Protein AF-A0A5N5WJG6-F1 (afdb_monomer_lite)

Secondary structure (DSSP, 8-state):
--------------------TTSPEEEE---HHHHHHHHHHHHH-TTS-EEEEE-TTGGGGHHHHHHTT--EEES-SS----SGGGTT----TTTS--HHHHHHHTT--EEE--SSGGGGGGHHHHHHHHHHHHT--HHHHHHHTTHHHHHHHT-S-----S--S-PPP-S-EEEEES-GGGT-PPEEEEE-TTS-EEEESS--TT--------EEEEETTEEEEEE-------

Structure (mmCIF, N/CA/C/O backbone):
data_AF-A0A5N5WJG6-F1
#
_entry.id   AF-A0A5N5WJG6-F1
#
loop_
_atom_site.group_PDB
_atom_site.id
_atom_site.type_symbol
_atom_site.label_atom_id
_atom_site.label_alt_id
_atom_site.label_comp_id
_atom_site.label_asym_id
_atom_site.label_entity_id
_atom_site.label_seq_id
_atom_site.pdbx_PDB_ins_code
_atom_site.Cartn_x
_atom_site.Cartn_y
_atom_site.Cartn_z
_atom_site.occupancy
_atom_site.B_iso_or_equiv
_atom_site.auth_seq_id
_atom_site.auth_comp_id
_atom_site.auth_asym_id
_atom_site.auth_atom_id
_atom_site.pdbx_PDB_model_num
ATOM 1 N N . MET A 1 1 ? -52.849 29.769 25.358 1.00 35.91 1 MET A N 1
ATOM 2 C CA . MET A 1 1 ? -53.587 28.819 24.500 1.00 35.91 1 MET A CA 1
ATOM 3 C C . MET A 1 1 ? -52.689 28.414 23.347 1.00 35.91 1 MET A C 1
ATOM 5 O O . MET A 1 1 ? -52.313 29.239 22.528 1.00 35.91 1 MET A O 1
ATOM 9 N N . THR A 1 2 ? -52.261 27.161 23.396 1.00 31.61 2 THR A N 1
ATOM 10 C CA . THR A 1 2 ? -51.309 26.495 22.506 1.00 31.61 2 THR A CA 1
ATOM 11 C C . THR A 1 2 ? -52.001 26.079 21.213 1.00 31.61 2 THR A C 1
ATOM 13 O O . THR A 1 2 ? -53.080 25.505 21.286 1.00 31.61 2 THR A O 1
ATOM 16 N N . THR A 1 3 ? -51.370 26.264 20.051 1.00 30.47 3 THR A N 1
ATOM 17 C CA . THR A 1 3 ? -51.645 25.384 18.900 1.00 30.47 3 THR A CA 1
ATOM 18 C C . THR A 1 3 ? -50.335 25.054 18.193 1.00 30.47 3 THR A C 1
ATOM 20 O O . THR A 1 3 ? -49.723 25.897 17.543 1.00 30.47 3 THR A O 1
ATOM 23 N N . GLN A 1 4 ? -49.877 23.816 18.384 1.00 33.91 4 GLN A N 1
ATOM 24 C CA . GLN A 1 4 ? -48.759 23.215 17.664 1.00 33.91 4 GLN A CA 1
ATOM 25 C C . GLN A 1 4 ? -49.182 22.949 16.215 1.00 33.91 4 GLN A C 1
ATOM 27 O O . GLN A 1 4 ? -50.193 22.291 15.976 1.00 33.91 4 GLN A O 1
ATOM 32 N N . LYS A 1 5 ? -48.392 23.409 15.240 1.00 33.22 5 LYS A N 1
ATOM 33 C CA . LYS A 1 5 ? -48.518 22.977 13.844 1.00 33.22 5 LYS A CA 1
ATOM 34 C C . LYS A 1 5 ? -47.553 21.813 13.627 1.00 33.22 5 LYS A C 1
ATOM 36 O O . LYS A 1 5 ? -46.338 21.990 13.660 1.00 33.22 5 LYS A O 1
ATOM 41 N N . ALA A 1 6 ? -48.110 20.614 13.491 1.00 32.16 6 ALA A N 1
ATOM 42 C CA . ALA A 1 6 ? -47.367 19.371 13.345 1.00 32.16 6 ALA A CA 1
ATOM 43 C C . ALA A 1 6 ? -46.528 19.349 12.052 1.00 32.16 6 ALA A C 1
ATOM 45 O O . ALA A 1 6 ? -47.016 19.645 10.961 1.00 32.16 6 ALA A O 1
ATOM 46 N N . LEU A 1 7 ? -45.259 18.963 12.191 1.00 31.30 7 LEU A N 1
ATOM 47 C CA . LEU A 1 7 ? -44.338 18.651 11.099 1.00 31.30 7 LEU A CA 1
ATOM 48 C C . LEU A 1 7 ? -44.729 17.309 10.462 1.00 31.30 7 LEU A C 1
ATOM 50 O O . LEU A 1 7 ? -44.551 16.249 11.061 1.00 31.30 7 LEU A O 1
ATOM 54 N N . SER A 1 8 ? -45.218 17.344 9.223 1.00 28.84 8 SER A N 1
ATOM 55 C CA . SER A 1 8 ? -45.401 16.149 8.392 1.00 28.84 8 SER A CA 1
ATOM 56 C C . SER A 1 8 ? -44.035 15.650 7.896 1.00 28.84 8 SER A C 1
ATOM 58 O O . SER A 1 8 ? -43.418 16.254 7.016 1.00 28.84 8 SER A O 1
ATOM 60 N N . ARG A 1 9 ? -43.555 14.531 8.455 1.00 30.84 9 ARG A N 1
ATOM 61 C CA . ARG A 1 9 ? -42.37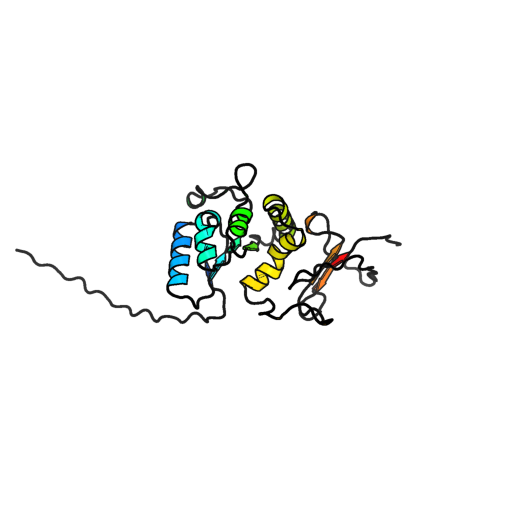8 13.800 7.960 1.00 30.84 9 ARG A CA 1
ATOM 62 C C . ARG A 1 9 ? -42.720 13.096 6.643 1.00 30.84 9 ARG A C 1
ATOM 64 O O . ARG A 1 9 ? -43.429 12.096 6.633 1.00 30.84 9 ARG A O 1
ATOM 71 N N . SER A 1 10 ? -42.155 13.584 5.538 1.00 29.39 10 SER A N 1
ATOM 72 C CA . SER A 1 10 ? -42.084 12.837 4.278 1.00 29.39 10 SER A CA 1
ATOM 73 C C . SER A 1 10 ? -41.192 11.607 4.478 1.00 29.39 10 SER A C 1
ATOM 75 O O . SER A 1 10 ? -39.966 11.709 4.557 1.00 29.39 10 SER A O 1
ATOM 77 N N . SER A 1 11 ? -41.820 10.437 4.597 1.00 31.20 11 SER A N 1
ATOM 78 C CA . SER A 1 11 ? -41.151 9.139 4.598 1.00 31.20 11 SER A CA 1
ATOM 79 C C . SER A 1 11 ? -40.661 8.833 3.183 1.00 31.20 11 SER A C 1
ATOM 81 O O . SER A 1 11 ? -41.356 8.217 2.374 1.00 31.20 11 SER A O 1
ATOM 83 N N . ARG A 1 12 ? -39.452 9.293 2.849 1.00 35.56 12 ARG A N 1
ATOM 84 C CA . ARG A 1 12 ? -38.717 8.755 1.703 1.00 35.56 12 ARG A CA 1
ATOM 85 C C . ARG A 1 12 ? -38.176 7.389 2.113 1.00 35.56 12 ARG A C 1
ATOM 87 O O . ARG A 1 12 ? -37.106 7.296 2.706 1.00 35.56 12 ARG A O 1
ATOM 94 N N . LYS A 1 13 ? -38.923 6.328 1.783 1.00 31.41 13 LYS A N 1
ATOM 95 C CA . LYS A 1 13 ? -38.379 4.968 1.669 1.00 31.41 13 LYS A CA 1
ATOM 96 C C . LYS A 1 13 ? -37.233 5.020 0.656 1.00 31.41 13 LYS A C 1
ATOM 98 O O . LYS A 1 13 ? -37.459 4.972 -0.551 1.00 31.41 13 LYS A O 1
ATOM 103 N N . GLY A 1 14 ? -36.008 5.194 1.146 1.00 29.23 14 GLY A N 1
ATOM 104 C CA . GLY A 1 14 ? -34.811 5.016 0.342 1.00 29.23 14 GLY A CA 1
ATOM 105 C C . GLY A 1 14 ? -34.786 3.572 -0.132 1.00 29.23 14 GLY A C 1
ATOM 106 O O . GLY A 1 14 ? -34.725 2.657 0.685 1.00 29.23 14 GLY A O 1
ATOM 107 N N . LYS A 1 15 ? -34.886 3.358 -1.446 1.00 28.58 15 LYS A N 1
ATOM 108 C CA . LYS A 1 15 ? -34.553 2.069 -2.051 1.00 28.58 15 LYS A CA 1
ATOM 109 C C . LYS A 1 15 ? -33.122 1.747 -1.623 1.00 28.58 15 LYS A C 1
ATOM 111 O O . LYS A 1 15 ? -32.213 2.500 -1.970 1.00 28.58 15 LYS A O 1
ATOM 116 N N . SER A 1 16 ? -32.920 0.670 -0.865 1.00 32.66 16 SER A N 1
ATOM 117 C CA . SER A 1 16 ? -31.584 0.117 -0.664 1.00 32.66 16 SER A CA 1
ATOM 118 C C . SER A 1 16 ? -31.103 -0.356 -2.031 1.00 32.66 16 SER A C 1
ATOM 120 O O . SER A 1 16 ? -31.511 -1.408 -2.523 1.00 32.66 16 SER A O 1
ATOM 122 N N . VAL A 1 17 ? -30.305 0.470 -2.699 1.00 37.16 17 VAL A N 1
ATOM 123 C CA . VAL A 1 17 ? -29.544 0.030 -3.862 1.00 37.16 17 VAL A CA 1
ATOM 124 C C . VAL A 1 17 ? -28.585 -1.020 -3.322 1.00 37.16 17 VAL A C 1
ATOM 126 O O . VAL A 1 17 ? -27.667 -0.690 -2.575 1.00 37.16 17 VAL A O 1
ATOM 129 N N . ALA A 1 18 ? -28.859 -2.290 -3.622 1.00 38.00 18 ALA A N 1
ATOM 130 C CA . ALA A 1 18 ? -27.935 -3.369 -3.332 1.00 38.00 18 ALA A CA 1
ATOM 131 C C . ALA A 1 18 ? -26.647 -3.059 -4.099 1.00 38.00 18 ALA A C 1
ATOM 133 O O . ALA A 1 18 ? -26.612 -3.123 -5.330 1.00 38.00 18 ALA A O 1
ATOM 134 N N . LEU A 1 19 ? -25.613 -2.627 -3.377 1.00 45.47 19 LEU A N 1
ATOM 135 C CA . LEU A 1 19 ? -24.282 -2.509 -3.948 1.00 45.47 19 LEU A CA 1
ATOM 136 C C . LEU A 1 19 ? -23.885 -3.919 -4.406 1.00 45.47 19 LEU A C 1
ATOM 138 O O . LEU A 1 19 ? -24.012 -4.854 -3.611 1.00 45.47 19 LEU A O 1
ATOM 142 N N . PRO A 1 20 ? -23.467 -4.109 -5.669 1.00 44.75 20 PRO A N 1
ATOM 143 C CA . PRO A 1 20 ? -23.039 -5.417 -6.138 1.00 44.75 20 PRO A CA 1
ATOM 144 C C . PRO A 1 20 ? -21.909 -5.907 -5.229 1.00 44.75 20 PRO A C 1
ATOM 146 O O . PRO A 1 20 ? -20.876 -5.248 -5.122 1.00 44.75 20 PRO A O 1
ATOM 149 N N . SER A 1 21 ? -22.132 -7.045 -4.565 1.00 55.66 21 SER A N 1
ATOM 150 C CA . SER A 1 21 ? -21.305 -7.556 -3.460 1.00 55.66 21 SER A CA 1
ATOM 151 C C . SER A 1 21 ? -19.834 -7.772 -3.822 1.00 55.66 21 SER A C 1
ATOM 153 O O . SER A 1 21 ? -18.993 -7.837 -2.933 1.00 55.66 21 SER A O 1
ATOM 155 N N . ASN A 1 22 ? -19.519 -7.849 -5.118 1.00 59.75 22 ASN A N 1
ATOM 156 C CA . ASN A 1 22 ? -18.192 -8.198 -5.609 1.00 59.75 22 ASN A CA 1
ATOM 157 C C . ASN A 1 22 ? -17.350 -7.013 -6.108 1.00 59.75 22 ASN A C 1
ATOM 159 O O . ASN A 1 22 ? -16.225 -7.226 -6.544 1.00 59.75 22 ASN A O 1
ATOM 163 N N . ARG A 1 23 ? -17.860 -5.770 -6.076 1.00 66.38 23 ARG A N 1
ATOM 164 C CA . ARG A 1 23 ? -17.061 -4.585 -6.446 1.00 66.38 23 ARG A CA 1
ATOM 165 C C . ARG A 1 23 ? -16.667 -3.787 -5.200 1.00 66.38 23 ARG A C 1
ATOM 167 O O . ARG A 1 23 ? -17.564 -3.422 -4.438 1.00 66.38 23 ARG A O 1
ATOM 174 N N . PRO A 1 24 ? -15.371 -3.485 -4.991 1.00 75.00 24 PRO A N 1
ATOM 175 C CA . PRO A 1 24 ? -14.944 -2.687 -3.852 1.00 75.00 24 PRO A CA 1
ATOM 176 C C . PRO A 1 24 ? -15.528 -1.274 -3.938 1.00 75.00 24 PRO A C 1
ATOM 178 O O . PRO A 1 24 ? -15.417 -0.590 -4.958 1.00 75.00 24 PRO A O 1
ATOM 181 N N . ALA A 1 25 ? -16.149 -0.827 -2.851 1.00 76.81 25 ALA A N 1
ATOM 182 C CA . ALA A 1 25 ? -16.554 0.557 -2.676 1.00 76.81 25 ALA A CA 1
ATOM 183 C C . ALA A 1 25 ? -15.380 1.349 -2.088 1.00 76.81 25 ALA A C 1
ATOM 185 O O . ALA A 1 25 ? -14.953 1.099 -0.958 1.00 76.81 25 ALA A O 1
ATOM 186 N N . PHE A 1 26 ? -14.871 2.319 -2.848 1.00 72.19 26 PHE A N 1
ATOM 187 C CA . PHE A 1 26 ? -13.805 3.206 -2.389 1.00 72.19 26 PHE A CA 1
ATOM 188 C C . PHE A 1 26 ? -14.374 4.400 -1.646 1.00 72.19 26 PHE A C 1
ATOM 190 O O . PHE A 1 26 ? -15.165 5.174 -2.191 1.00 72.19 26 PHE A O 1
ATOM 197 N N . LEU A 1 27 ? -13.910 4.600 -0.418 1.00 73.81 27 LEU A N 1
ATOM 198 C CA . LEU A 1 27 ? -14.225 5.797 0.344 1.00 73.81 27 LEU A CA 1
ATOM 199 C C . LEU A 1 27 ? -12.970 6.643 0.516 1.00 73.81 27 LEU A C 1
ATOM 201 O O . LEU A 1 27 ? -12.078 6.342 1.304 1.00 73.81 27 LEU A O 1
ATOM 205 N N . ASN A 1 28 ? -12.928 7.739 -0.240 1.00 67.75 28 ASN A N 1
ATOM 206 C CA . ASN A 1 28 ? -11.904 8.764 -0.111 1.00 67.75 28 ASN A CA 1
ATOM 207 C C . ASN A 1 28 ? -12.370 9.810 0.910 1.00 67.75 28 ASN A C 1
ATOM 209 O O . ASN A 1 28 ? -13.193 10.678 0.596 1.00 67.75 28 ASN A O 1
ATOM 213 N N . LYS A 1 29 ? -11.903 9.695 2.158 1.00 64.62 29 LYS A N 1
ATOM 214 C CA . LYS A 1 29 ? -12.165 10.683 3.215 1.00 64.62 29 LYS A CA 1
ATOM 215 C C . LYS A 1 29 ? -10.933 10.902 4.087 1.00 64.62 29 LYS A C 1
ATOM 217 O O . LYS A 1 29 ? -10.343 9.963 4.611 1.00 64.62 29 LYS A O 1
ATOM 222 N N . THR A 1 30 ? -10.628 12.172 4.324 1.00 58.56 30 THR A N 1
ATOM 223 C CA . THR A 1 30 ? -9.461 12.619 5.096 1.00 58.56 30 THR A CA 1
ATOM 224 C C . THR A 1 30 ? -9.668 12.508 6.615 1.00 58.56 30 THR A C 1
ATOM 226 O O . THR A 1 30 ? -8.721 12.249 7.347 1.00 58.56 30 THR A O 1
ATOM 229 N N . LYS A 1 31 ? -10.909 12.651 7.115 1.00 63.69 31 LYS A N 1
ATOM 230 C CA . LYS A 1 31 ? -11.224 12.725 8.560 1.00 63.69 31 LYS A CA 1
ATOM 231 C C . LYS A 1 31 ? -11.263 11.353 9.250 1.00 63.69 31 LYS A C 1
ATOM 233 O O . LYS A 1 31 ? -11.995 10.469 8.808 1.00 63.69 31 LYS A O 1
ATOM 238 N N . ALA A 1 32 ? -10.636 11.235 10.426 1.00 61.81 32 ALA A N 1
ATOM 239 C CA . ALA A 1 32 ? -10.749 10.056 11.303 1.00 61.81 32 ALA A CA 1
ATOM 240 C C . ALA A 1 32 ? -12.204 9.751 11.708 1.00 61.81 32 ALA A C 1
ATOM 242 O O . ALA A 1 32 ? -12.622 8.597 11.743 1.00 61.81 32 ALA A O 1
ATOM 243 N N . VAL A 1 33 ? -13.004 10.793 11.972 1.00 60.47 33 VAL A N 1
ATOM 244 C CA . VAL A 1 33 ? -14.436 10.657 12.304 1.00 60.47 33 VAL A CA 1
ATOM 245 C C . VAL A 1 33 ? -15.200 10.000 11.155 1.00 60.47 33 VAL A C 1
ATOM 247 O O . VAL A 1 33 ? -16.009 9.103 11.381 1.00 60.47 33 VAL A O 1
ATOM 250 N N . SER A 1 34 ? -14.890 10.382 9.913 1.00 72.88 34 SER A N 1
ATOM 251 C CA . SER A 1 34 ? -15.486 9.752 8.737 1.00 72.88 34 SER A CA 1
ATOM 252 C C . SER A 1 34 ? -15.094 8.283 8.630 1.00 72.88 34 SER A C 1
ATOM 254 O O . SER A 1 34 ? -15.925 7.483 8.230 1.00 72.88 34 SER A O 1
ATOM 256 N N . GLN A 1 35 ? -13.872 7.905 9.007 1.00 71.94 35 GLN A N 1
ATOM 257 C CA . GLN A 1 35 ? -13.440 6.504 8.975 1.00 71.94 35 GLN A CA 1
ATOM 258 C C . GLN A 1 35 ? -14.112 5.660 10.066 1.00 71.94 35 GLN A C 1
ATOM 260 O O . GLN A 1 35 ? -14.505 4.526 9.812 1.00 71.94 35 GLN A O 1
ATOM 265 N N . ARG A 1 36 ? -14.363 6.229 11.252 1.00 78.94 36 ARG A N 1
ATOM 266 C CA . ARG A 1 36 ? -15.183 5.564 12.280 1.00 78.94 36 ARG A CA 1
ATOM 267 C C . ARG A 1 36 ? -16.599 5.280 11.786 1.00 78.94 36 ARG A C 1
ATOM 269 O O . ARG A 1 36 ? -17.099 4.182 11.991 1.00 78.94 36 ARG A O 1
ATOM 276 N N . LEU A 1 37 ? -17.224 6.229 11.087 1.00 80.81 37 LEU A N 1
ATOM 277 C CA . LEU A 1 37 ? -18.537 6.002 10.476 1.00 80.81 37 LEU A CA 1
ATOM 278 C C . LEU A 1 37 ? -18.497 4.870 9.438 1.00 80.81 37 LEU A C 1
ATOM 280 O O . LEU A 1 37 ? -19.416 4.066 9.363 1.00 80.81 37 LEU A O 1
ATOM 284 N N . GLN A 1 38 ? -17.418 4.776 8.667 1.00 79.75 38 GLN A N 1
ATOM 285 C CA . GLN A 1 38 ? -17.233 3.723 7.666 1.00 79.75 38 GLN A CA 1
ATOM 286 C C . GLN A 1 38 ? -17.115 2.335 8.298 1.00 79.75 38 GLN A C 1
ATOM 288 O O . GLN A 1 38 ? -17.716 1.384 7.804 1.00 79.75 38 GLN A O 1
ATOM 293 N N . ILE A 1 39 ? -16.435 2.241 9.441 1.00 80.94 39 ILE A N 1
ATOM 294 C CA . ILE A 1 39 ? -16.393 1.019 10.250 1.00 80.94 39 ILE A CA 1
ATOM 295 C C . ILE A 1 39 ? -17.799 0.632 10.726 1.00 80.94 39 ILE A C 1
ATOM 297 O O . ILE A 1 39 ? -18.171 -0.535 10.637 1.00 80.94 39 ILE A O 1
ATOM 301 N N . LEU A 1 40 ? -18.606 1.597 11.183 1.00 85.50 40 LEU A N 1
ATOM 302 C CA . LEU A 1 40 ? -19.993 1.330 11.583 1.00 85.50 40 LEU A CA 1
ATOM 303 C C . LEU A 1 40 ? -20.835 0.817 10.406 1.00 85.50 40 LEU A C 1
ATOM 305 O O . LEU A 1 40 ? -21.563 -0.155 10.564 1.00 85.50 40 LEU A O 1
ATOM 309 N N . ILE A 1 41 ? -20.681 1.405 9.216 1.00 85.31 41 ILE A N 1
ATOM 310 C CA . ILE A 1 41 ? -21.373 0.947 8.002 1.00 85.31 41 ILE A CA 1
ATOM 311 C C . ILE A 1 41 ? -20.965 -0.486 7.645 1.00 85.31 41 ILE A C 1
ATOM 313 O O . ILE A 1 41 ? -21.829 -1.298 7.334 1.00 85.31 41 ILE A O 1
ATOM 317 N N . LYS A 1 42 ? -19.673 -0.828 7.716 1.00 84.12 42 LYS A N 1
ATOM 318 C CA . LYS A 1 42 ? -19.195 -2.195 7.450 1.00 84.12 42 LYS A CA 1
ATOM 319 C C . LYS A 1 42 ? -19.742 -3.209 8.460 1.00 84.12 42 LYS A C 1
ATOM 321 O O . LYS A 1 42 ? -20.029 -4.338 8.077 1.00 84.12 42 LYS A O 1
ATOM 326 N N . ARG A 1 43 ? -19.909 -2.812 9.726 1.00 85.50 43 ARG A N 1
ATOM 327 C CA . ARG A 1 43 ? -20.533 -3.652 10.763 1.00 85.50 43 ARG A CA 1
ATOM 328 C C . ARG A 1 43 ? -22.025 -3.872 10.509 1.00 85.50 43 ARG A C 1
ATOM 330 O O . ARG A 1 43 ? -22.494 -4.987 10.691 1.00 85.50 43 ARG A O 1
ATOM 337 N N . GLU A 1 44 ? -22.736 -2.841 10.056 1.00 88.06 44 GLU A N 1
ATOM 338 C CA . GLU A 1 44 ? -24.165 -2.924 9.718 1.00 88.06 44 GLU A CA 1
ATOM 339 C C . GLU A 1 44 ? -24.414 -3.697 8.411 1.00 88.06 44 GLU A C 1
ATOM 341 O O . GLU A 1 44 ? -25.401 -4.414 8.276 1.00 88.06 44 GLU A O 1
ATOM 346 N N . PHE A 1 45 ? -23.486 -3.603 7.452 1.00 87.06 45 PHE A N 1
ATOM 347 C CA . PHE A 1 45 ? -23.554 -4.281 6.156 1.00 87.06 45 PHE A CA 1
ATOM 348 C C . PHE A 1 45 ? -22.296 -5.132 5.886 1.00 87.06 45 PHE A C 1
ATOM 350 O O . PHE A 1 45 ? -21.496 -4.790 5.005 1.00 87.06 45 PHE A O 1
ATOM 357 N N . PRO A 1 46 ? -22.122 -6.277 6.579 1.00 82.94 46 PRO A N 1
ATOM 358 C CA . PRO A 1 46 ? -20.948 -7.143 6.425 1.00 82.94 46 PRO A CA 1
ATOM 359 C C . PRO A 1 46 ? -20.603 -7.567 4.983 1.00 82.94 46 PRO A C 1
ATOM 361 O O . PRO A 1 46 ? -19.408 -7.614 4.672 1.00 82.94 46 PRO A O 1
ATOM 364 N N . PRO A 1 47 ? -21.574 -7.821 4.074 1.00 83.06 47 PRO A N 1
ATOM 365 C CA . PRO A 1 47 ? -21.278 -8.243 2.701 1.00 83.06 47 PRO A CA 1
ATOM 366 C C . PRO A 1 47 ? -20.609 -7.176 1.826 1.00 83.06 47 PRO A C 1
ATOM 368 O O . PRO A 1 47 ? -20.127 -7.495 0.744 1.00 83.06 47 PRO A O 1
ATOM 371 N N . VAL A 1 48 ? -20.599 -5.905 2.241 1.00 82.69 48 VAL A N 1
ATOM 372 C CA . VAL A 1 48 ? -20.031 -4.821 1.429 1.00 82.69 48 VAL A CA 1
ATOM 373 C C . VAL A 1 48 ? -18.508 -4.905 1.449 1.00 82.69 48 VAL A C 1
ATOM 375 O O . VAL A 1 48 ? -17.898 -4.782 2.512 1.00 82.69 48 VAL A O 1
ATOM 378 N N . ASN A 1 49 ? -17.873 -5.066 0.288 1.00 83.12 49 ASN A N 1
ATOM 379 C CA . ASN A 1 49 ? -16.423 -4.928 0.178 1.00 83.12 49 ASN A CA 1
ATOM 380 C C . ASN A 1 4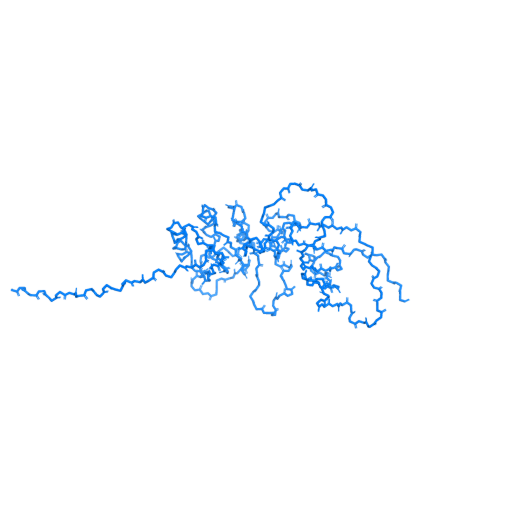9 ? -16.047 -3.440 0.251 1.00 83.12 49 ASN A C 1
ATOM 382 O O . ASN A 1 49 ? -16.301 -2.684 -0.688 1.00 83.12 49 ASN A O 1
ATOM 386 N N . LEU A 1 50 ? -15.501 -3.011 1.389 1.00 89.25 50 LEU A N 1
ATOM 387 C CA . LEU A 1 50 ? -15.195 -1.612 1.661 1.00 89.25 50 LEU A CA 1
ATOM 388 C C . LEU A 1 50 ? -13.686 -1.398 1.733 1.00 89.25 50 LEU A C 1
ATOM 390 O O . LEU A 1 50 ? -13.017 -2.067 2.513 1.00 89.25 50 LEU A O 1
ATOM 394 N N . VAL A 1 51 ? -13.178 -0.424 0.975 1.00 91.12 51 VAL A N 1
ATOM 395 C CA . VAL A 1 51 ? -11.751 -0.078 0.929 1.00 91.12 51 VAL A CA 1
ATOM 396 C C . VAL A 1 51 ? -11.566 1.399 1.268 1.00 91.12 51 VAL A C 1
ATOM 398 O O . VAL A 1 51 ? -12.196 2.277 0.665 1.00 91.12 51 VAL A O 1
ATOM 401 N N . ILE A 1 52 ? -10.666 1.696 2.208 1.00 91.19 52 ILE A N 1
ATOM 402 C CA . ILE A 1 52 ? -10.239 3.075 2.466 1.00 91.19 52 ILE A CA 1
ATOM 403 C C . ILE A 1 52 ? -9.210 3.462 1.412 1.00 91.19 52 ILE A C 1
ATOM 405 O O . ILE A 1 52 ? -8.155 2.840 1.322 1.00 91.19 52 ILE A O 1
ATOM 409 N N . TYR A 1 53 ? -9.481 4.518 0.651 1.00 90.75 53 TYR A N 1
ATOM 410 C CA . TYR A 1 53 ? -8.511 5.095 -0.278 1.00 90.75 53 TYR A CA 1
ATOM 411 C C . TYR A 1 53 ? -8.007 6.438 0.250 1.00 90.75 53 TYR A C 1
ATOM 413 O O . TYR A 1 53 ? -8.779 7.263 0.744 1.00 90.75 53 TYR A O 1
ATOM 421 N N . GLY A 1 54 ? -6.701 6.664 0.164 1.00 85.06 54 GLY A N 1
ATOM 422 C CA . GLY A 1 54 ? -6.041 7.876 0.633 1.00 85.06 54 GLY A CA 1
ATOM 423 C C . GLY A 1 54 ? -5.538 7.756 2.066 1.00 85.06 54 GLY A C 1
ATOM 424 O O . GLY A 1 54 ? -4.350 7.914 2.305 1.00 85.06 54 GLY A O 1
ATOM 425 N N . GLY A 1 55 ? -6.423 7.432 3.013 1.00 78.81 55 GLY A N 1
ATOM 426 C CA . GLY A 1 55 ? -6.022 6.920 4.331 1.00 78.81 55 GLY A CA 1
ATOM 427 C C . GLY A 1 55 ? -5.282 7.880 5.279 1.00 78.81 55 GLY A C 1
ATOM 428 O O . GLY A 1 55 ? -4.709 7.413 6.254 1.00 78.81 55 GLY A O 1
ATOM 429 N N . HIS A 1 56 ? -5.334 9.198 5.068 1.00 81.44 56 HIS A N 1
ATOM 430 C CA . HIS A 1 56 ? -4.618 10.224 5.857 1.00 81.44 56 HIS A CA 1
ATOM 431 C C . HIS A 1 56 ? -4.701 10.058 7.384 1.00 81.44 56 HIS A C 1
ATOM 433 O O . HIS A 1 56 ? -3.718 10.206 8.100 1.00 81.44 56 HIS A O 1
ATOM 439 N N . ALA A 1 57 ? -5.891 9.735 7.891 1.00 85.75 57 ALA A N 1
ATOM 440 C CA . ALA A 1 57 ? -6.135 9.520 9.314 1.00 85.75 57 ALA A CA 1
ATOM 441 C C . ALA A 1 57 ? -6.331 8.037 9.682 1.00 85.75 57 ALA A C 1
ATOM 443 O O . ALA A 1 57 ? -6.786 7.739 10.784 1.00 85.75 57 ALA A O 1
ATOM 444 N N . ALA A 1 58 ? -6.032 7.107 8.765 1.00 89.19 58 ALA A N 1
ATOM 445 C CA . ALA A 1 58 ? -6.288 5.678 8.958 1.00 89.19 58 ALA A CA 1
ATOM 446 C C . ALA A 1 58 ? -5.432 5.081 10.066 1.00 89.19 58 ALA A C 1
ATOM 448 O O . ALA A 1 58 ? -5.934 4.305 10.876 1.00 89.19 58 ALA A O 1
ATOM 449 N N . ALA A 1 59 ? -4.183 5.525 10.180 1.00 91.38 59 ALA A N 1
ATOM 450 C CA . ALA A 1 59 ? -3.299 5.092 11.252 1.00 91.38 59 ALA A CA 1
ATOM 451 C C . ALA A 1 59 ? -3.851 5.429 12.657 1.00 91.38 59 ALA A C 1
ATOM 453 O O . ALA A 1 59 ? -3.648 4.667 13.596 1.00 91.38 59 ALA A O 1
ATOM 454 N N . LEU A 1 60 ? -4.650 6.498 12.806 1.00 91.31 60 LEU A N 1
ATOM 455 C CA . LEU A 1 60 ? -5.287 6.863 14.086 1.00 91.31 60 LEU A CA 1
ATOM 456 C C . LEU A 1 60 ? -6.414 5.906 14.506 1.00 91.31 60 LEU A C 1
ATOM 458 O O . LEU A 1 60 ? -6.870 5.937 15.649 1.00 91.31 60 LEU A O 1
ATOM 462 N N . VAL A 1 61 ? -6.918 5.102 13.571 1.00 92.31 61 VAL A N 1
ATOM 463 C CA . VAL A 1 61 ? -8.004 4.136 13.778 1.00 92.31 61 VAL A CA 1
ATOM 464 C C . VAL A 1 61 ? -7.603 2.736 13.300 1.00 92.31 61 VAL A C 1
ATOM 466 O O . VAL A 1 61 ? -8.467 1.930 12.965 1.00 92.31 61 VAL A O 1
ATOM 469 N N . ALA A 1 62 ? -6.301 2.430 13.310 1.00 93.88 62 ALA A N 1
ATOM 470 C CA . ALA A 1 62 ? -5.741 1.198 12.760 1.00 93.88 62 ALA A CA 1
ATOM 471 C C . ALA A 1 62 ? -6.350 -0.071 13.380 1.00 93.88 62 ALA A C 1
ATOM 473 O O . ALA A 1 62 ? -6.814 -0.950 12.659 1.00 93.88 62 ALA A O 1
ATOM 474 N N . LYS A 1 63 ? -6.444 -0.134 14.715 1.00 95.19 63 LYS A N 1
ATOM 475 C CA . LYS A 1 63 ? -7.032 -1.285 15.418 1.00 95.19 63 LYS A CA 1
ATOM 476 C C . LYS A 1 63 ? -8.506 -1.529 15.027 1.00 95.19 63 LYS A C 1
ATOM 478 O O . LYS A 1 63 ? -8.814 -2.635 14.593 1.00 95.19 63 LYS A O 1
ATOM 483 N N . PRO A 1 64 ? -9.411 -0.529 15.080 1.00 93.31 64 PRO A N 1
ATOM 484 C CA . PRO A 1 64 ? -10.773 -0.687 14.564 1.00 93.31 64 PRO A CA 1
ATOM 485 C C . PRO A 1 64 ? -10.873 -1.103 13.087 1.00 93.31 64 PRO A C 1
ATOM 487 O O . PRO A 1 64 ? -11.807 -1.817 12.727 1.00 93.31 64 PRO A O 1
ATOM 490 N N . LEU A 1 65 ? -9.950 -0.649 12.228 1.00 93.50 65 LEU A N 1
ATOM 491 C CA . LEU A 1 65 ? -9.910 -1.054 10.816 1.00 93.50 65 LEU A CA 1
ATOM 492 C C . LEU A 1 65 ? -9.549 -2.535 10.669 1.00 93.50 65 LEU A C 1
ATOM 494 O O . LEU A 1 65 ? -10.207 -3.243 9.905 1.00 93.50 65 LEU A O 1
ATOM 498 N N . ALA A 1 66 ? -8.561 -3.007 11.432 1.00 94.81 66 ALA A N 1
ATOM 499 C CA . ALA A 1 66 ? -8.160 -4.409 11.452 1.00 94.81 66 ALA A CA 1
ATOM 500 C C . ALA A 1 66 ? -9.288 -5.313 11.971 1.00 94.81 66 ALA A C 1
ATOM 502 O O . ALA A 1 66 ? -9.633 -6.298 11.324 1.00 94.81 66 ALA A O 1
ATOM 503 N N . GLU A 1 67 ? -9.939 -4.931 13.076 1.00 93.38 67 GLU A N 1
ATOM 504 C CA . GLU A 1 67 ? -11.090 -5.657 13.638 1.00 93.38 67 GLU A CA 1
ATOM 505 C C . GLU A 1 67 ? -12.266 -5.774 12.655 1.00 93.38 67 GLU A C 1
ATOM 507 O O . GLU A 1 67 ? -13.013 -6.748 12.689 1.00 93.38 67 GLU A O 1
ATOM 512 N N . ALA A 1 68 ? -12.451 -4.779 11.784 1.00 91.06 68 ALA A N 1
ATOM 513 C CA . ALA A 1 68 ? -13.503 -4.771 10.769 1.00 91.06 68 ALA A CA 1
ATOM 514 C C . ALA A 1 68 ? -13.065 -5.377 9.420 1.00 91.06 68 ALA A C 1
ATOM 516 O O . ALA A 1 68 ? -13.859 -5.364 8.475 1.00 91.06 68 ALA A O 1
ATOM 517 N N . ALA A 1 69 ? -11.826 -5.876 9.321 1.00 92.25 69 ALA A N 1
ATOM 518 C CA . ALA A 1 69 ? -11.205 -6.374 8.094 1.00 92.25 69 ALA A CA 1
ATOM 519 C C . ALA A 1 69 ? -11.316 -5.383 6.916 1.00 92.25 69 ALA A C 1
ATOM 521 O O . ALA A 1 69 ? -11.614 -5.768 5.785 1.00 92.25 69 ALA A O 1
ATOM 522 N N . ILE A 1 70 ? -11.120 -4.088 7.190 1.00 92.81 70 ILE A N 1
ATOM 523 C CA . ILE A 1 70 ? -11.182 -3.032 6.175 1.00 92.81 70 ILE A CA 1
ATOM 524 C C . ILE A 1 70 ? -9.761 -2.744 5.671 1.00 92.81 70 ILE A C 1
ATOM 526 O O . ILE A 1 70 ? -8.958 -2.190 6.427 1.00 92.81 70 ILE A O 1
ATOM 530 N N . PRO A 1 71 ? -9.432 -3.073 4.410 1.00 94.81 71 PRO A N 1
ATOM 531 C CA . PRO A 1 71 ? -8.141 -2.732 3.831 1.00 94.81 71 PRO A CA 1
ATOM 532 C C . PRO A 1 71 ? -7.984 -1.231 3.562 1.00 94.81 71 PRO A C 1
ATOM 534 O O . PRO A 1 71 ? -8.956 -0.495 3.349 1.00 94.81 71 PRO A O 1
ATOM 537 N N . VAL A 1 72 ? -6.726 -0.792 3.498 1.00 94.69 72 VAL A N 1
ATOM 538 C CA . VAL A 1 72 ? -6.353 0.601 3.235 1.00 94.69 72 VAL A CA 1
ATOM 539 C C . VAL A 1 72 ? -5.388 0.672 2.056 1.00 94.69 72 VAL A C 1
ATOM 541 O O . VAL A 1 72 ? -4.312 0.084 2.090 1.00 94.69 72 VAL A O 1
ATOM 544 N N . ILE A 1 73 ? -5.741 1.453 1.036 1.00 94.44 73 ILE A N 1
ATOM 545 C CA . ILE A 1 73 ? -4.809 1.925 0.010 1.00 94.44 73 ILE A CA 1
ATOM 546 C C . ILE A 1 73 ? -4.341 3.318 0.428 1.00 94.44 73 ILE A C 1
ATOM 548 O O . ILE A 1 73 ? -5.061 4.312 0.283 1.00 94.44 73 ILE A O 1
ATOM 552 N N . LEU A 1 74 ? -3.143 3.378 0.996 1.00 92.44 74 LEU A N 1
ATOM 553 C CA . LEU A 1 74 ? -2.536 4.598 1.503 1.00 92.44 74 LEU A CA 1
ATOM 554 C C . LEU A 1 74 ? -1.901 5.359 0.334 1.00 92.44 74 LEU A C 1
ATOM 556 O O . LEU A 1 74 ? -1.051 4.821 -0.373 1.00 92.44 74 LEU A O 1
ATOM 560 N N . THR A 1 75 ? -2.325 6.608 0.113 1.00 88.56 75 THR A N 1
ATOM 561 C CA . THR A 1 75 ? -1.753 7.453 -0.958 1.00 88.56 75 THR A CA 1
ATOM 562 C C . THR A 1 75 ? -0.706 8.436 -0.453 1.00 88.56 75 THR A C 1
ATOM 564 O O . THR A 1 75 ? -0.147 9.210 -1.228 1.00 88.56 75 THR A O 1
ATOM 567 N N . VAL A 1 76 ? -0.530 8.490 0.866 1.00 78.62 76 VAL A N 1
ATOM 568 C CA . VAL A 1 76 ? 0.269 9.493 1.557 1.00 78.62 76 VAL A CA 1
ATOM 569 C C . VAL A 1 76 ? 1.029 8.845 2.716 1.00 78.62 76 VAL A C 1
ATOM 571 O O . VAL A 1 76 ? 0.509 8.656 3.811 1.00 78.62 76 VAL A O 1
ATOM 574 N N . ASN A 1 77 ? 2.280 8.468 2.468 1.00 80.19 77 ASN A N 1
ATOM 575 C CA . ASN A 1 77 ? 3.119 7.799 3.472 1.00 80.19 77 ASN A CA 1
ATOM 576 C C . ASN A 1 77 ? 3.872 8.777 4.381 1.00 80.19 77 ASN A C 1
ATOM 578 O O . ASN A 1 77 ? 4.268 8.421 5.487 1.00 80.19 77 ASN A O 1
ATOM 582 N N . ARG A 1 78 ? 4.065 10.004 3.894 1.00 82.56 78 ARG A N 1
ATOM 583 C CA . ARG A 1 78 ? 4.856 11.082 4.500 1.00 82.56 78 ARG A CA 1
ATOM 584 C C . ARG A 1 78 ? 4.139 12.418 4.318 1.00 82.56 78 ARG A C 1
ATOM 586 O O . ARG A 1 78 ? 4.649 13.321 3.660 1.00 82.56 78 ARG A O 1
ATOM 593 N N . ASP A 1 79 ? 2.893 12.479 4.780 1.00 76.56 79 ASP A N 1
ATOM 594 C CA . ASP A 1 79 ? 2.069 13.669 4.587 1.00 76.56 79 ASP A CA 1
ATOM 595 C C . ASP A 1 79 ? 2.369 14.760 5.610 1.00 76.56 79 ASP A C 1
ATOM 597 O O . ASP A 1 79 ? 2.769 14.485 6.743 1.00 76.56 79 ASP A O 1
ATOM 601 N N . ALA A 1 80 ? 2.090 15.996 5.215 1.00 79.38 80 ALA A N 1
ATOM 602 C CA . ALA A 1 80 ? 2.087 17.141 6.106 1.00 79.38 80 ALA A CA 1
ATOM 603 C C . ALA A 1 80 ? 0.653 17.671 6.265 1.00 79.38 80 ALA A C 1
ATOM 605 O O . ALA A 1 80 ? -0.160 17.540 5.345 1.00 79.38 80 ALA A O 1
ATOM 606 N N . PRO A 1 81 ? 0.314 18.285 7.411 1.00 80.44 81 PRO A N 1
ATOM 607 C CA . PRO A 1 81 ? -0.947 18.994 7.545 1.00 80.44 81 PRO A CA 1
ATOM 608 C C . PRO A 1 81 ? -0.986 20.198 6.593 1.00 80.44 81 PRO A C 1
ATOM 610 O O . PRO A 1 81 ? -0.347 21.214 6.849 1.00 80.44 81 PRO A O 1
ATOM 613 N N . ASP A 1 82 ? -1.720 20.072 5.491 1.00 83.06 82 ASP A N 1
ATOM 614 C CA . ASP A 1 82 ? -2.002 21.147 4.528 1.00 83.06 82 ASP A CA 1
ATOM 615 C C . ASP A 1 82 ? -3.384 21.786 4.758 1.00 83.06 82 ASP A C 1
ATOM 617 O O . ASP A 1 82 ? -3.564 22.961 4.461 1.00 83.06 82 ASP A O 1
ATOM 621 N N . ASP A 1 83 ? -4.311 21.050 5.379 1.00 83.38 83 ASP A N 1
ATOM 622 C CA . ASP A 1 83 ? -5.640 21.511 5.787 1.00 83.38 83 ASP A CA 1
ATOM 623 C C . ASP A 1 83 ? -5.929 21.192 7.268 1.00 83.38 83 ASP A C 1
ATOM 625 O O . ASP A 1 83 ? -5.341 20.288 7.874 1.00 83.38 83 ASP A O 1
ATOM 629 N N . TRP A 1 84 ? -6.913 21.884 7.859 1.00 82.19 84 TRP A N 1
ATOM 630 C CA . TRP A 1 84 ? -7.323 21.701 9.263 1.00 82.19 84 TRP A CA 1
ATOM 631 C C . TRP A 1 84 ? -7.695 20.249 9.600 1.00 82.19 84 TRP A C 1
ATOM 633 O O . TRP A 1 84 ? -7.422 19.739 10.691 1.00 82.19 84 TRP A O 1
ATOM 643 N N . GLU A 1 85 ? -8.283 19.548 8.635 1.00 76.75 85 GLU A N 1
ATOM 644 C CA . GLU A 1 85 ? -8.613 18.129 8.680 1.00 76.75 85 GLU A CA 1
ATOM 645 C C . GLU A 1 85 ? -7.433 17.220 9.015 1.00 76.75 85 GLU A C 1
ATOM 647 O O . GLU A 1 85 ? -7.635 16.146 9.590 1.00 76.75 85 GLU A O 1
ATOM 652 N N . LYS A 1 86 ? -6.220 17.642 8.661 1.00 79.94 86 LYS A N 1
ATOM 653 C CA . LYS A 1 86 ? -4.996 16.866 8.814 1.00 79.94 86 LYS A CA 1
ATOM 654 C C . LYS A 1 86 ? -4.205 17.218 10.074 1.00 79.94 86 LYS A C 1
ATOM 656 O O . LYS A 1 86 ? -3.149 16.647 10.306 1.00 79.94 86 LYS A O 1
ATOM 661 N N . LYS A 1 87 ? -4.717 18.082 10.955 1.00 84.31 87 LYS A N 1
ATOM 662 C CA . LYS A 1 87 ? -3.982 18.547 12.149 1.00 84.31 87 LYS A CA 1
ATOM 663 C C . LYS A 1 87 ? -3.510 17.441 13.111 1.00 84.31 87 LYS A C 1
ATOM 665 O O . LYS A 1 87 ? -2.598 17.665 13.892 1.00 84.31 87 LYS A O 1
ATOM 670 N N . ASN A 1 88 ? -4.172 16.281 13.099 1.00 85.50 88 ASN A N 1
ATOM 671 C CA . ASN A 1 88 ? -3.888 15.155 13.996 1.00 85.50 88 ASN A CA 1
ATOM 672 C C . ASN A 1 88 ? -3.279 13.946 13.256 1.00 85.50 88 ASN A C 1
ATOM 674 O O . ASN A 1 88 ? -3.296 12.850 13.811 1.00 85.50 88 ASN A O 1
ATOM 678 N N . ILE A 1 89 ? -2.843 14.080 11.998 1.00 86.88 89 ILE A N 1
ATOM 679 C CA . ILE A 1 89 ? -2.240 12.950 11.273 1.00 86.88 89 ILE A CA 1
ATOM 680 C C . ILE A 1 89 ? -0.944 12.500 11.947 1.00 86.88 89 ILE A C 1
ATOM 682 O O . ILE A 1 89 ? -0.314 13.259 12.681 1.00 86.88 89 ILE A O 1
ATOM 686 N N . ILE A 1 90 ? -0.531 11.270 11.654 1.00 88.81 90 ILE A N 1
ATOM 687 C CA . ILE A 1 90 ? 0.805 10.796 12.001 1.00 88.81 90 ILE A CA 1
ATOM 688 C C . ILE A 1 90 ? 1.748 11.282 10.885 1.00 88.81 90 ILE A C 1
ATOM 690 O O . ILE A 1 90 ? 1.582 10.841 9.750 1.00 88.81 90 ILE A O 1
ATOM 694 N N . PRO A 1 91 ? 2.689 12.208 11.149 1.00 86.00 91 PRO A N 1
ATOM 695 C CA . PRO A 1 91 ? 3.550 12.779 10.105 1.00 86.00 91 PRO A CA 1
ATOM 696 C C . PRO A 1 91 ? 4.613 11.796 9.586 1.00 86.00 91 PRO A C 1
ATOM 698 O O . PRO A 1 91 ? 5.200 12.010 8.529 1.00 86.00 91 PRO A O 1
ATOM 701 N N . GLY A 1 92 ? 4.870 10.711 10.320 1.00 89.56 92 GLY A N 1
ATOM 702 C CA . GLY A 1 92 ? 5.941 9.769 10.026 1.00 89.56 92 GLY A CA 1
ATOM 703 C C . GLY A 1 92 ? 7.308 10.201 10.575 1.00 89.56 92 GLY A C 1
ATOM 704 O O . GLY A 1 92 ? 7.418 11.195 11.306 1.00 89.56 92 GLY A O 1
ATOM 705 N N . PRO A 1 93 ? 8.363 9.426 10.273 1.00 90.75 93 PRO A N 1
ATOM 706 C CA . PRO A 1 93 ? 9.719 9.698 10.734 1.00 90.75 93 PRO A CA 1
ATOM 707 C C . PRO A 1 93 ? 10.273 11.031 10.202 1.00 90.75 93 PRO A C 1
ATOM 709 O O . PRO A 1 93 ? 9.975 11.400 9.066 1.00 90.75 93 PRO A O 1
ATOM 712 N N . PRO A 1 94 ? 11.122 11.736 10.975 1.00 88.75 94 PRO A N 1
ATOM 713 C CA . PRO A 1 94 ? 11.669 11.340 12.280 1.00 88.75 94 PRO A CA 1
ATOM 714 C C . PRO A 1 94 ? 10.755 11.648 13.480 1.00 88.75 94 PRO A C 1
ATOM 716 O O . PRO A 1 94 ? 11.082 11.266 14.596 1.00 88.75 94 PRO A O 1
ATOM 719 N N . LEU A 1 95 ? 9.632 12.341 13.278 1.00 89.25 95 LEU A N 1
ATOM 720 C CA . LEU A 1 95 ? 8.800 12.855 14.373 1.00 89.25 95 LEU A CA 1
ATOM 721 C C . LEU A 1 95 ? 7.910 11.786 15.026 1.00 89.25 95 LEU A C 1
ATOM 723 O O . LEU A 1 95 ? 7.491 11.944 16.168 1.00 89.25 95 LEU A O 1
ATOM 727 N N . SER A 1 96 ? 7.582 10.723 14.294 1.00 90.38 96 SER A N 1
ATOM 728 C CA . SER A 1 96 ? 6.699 9.643 14.744 1.00 90.38 96 SER A CA 1
ATOM 729 C C . SER A 1 96 ? 6.951 8.363 13.946 1.00 90.38 96 SER A C 1
ATOM 731 O O . SER A 1 96 ? 7.735 8.358 12.995 1.00 90.38 96 SER A O 1
ATOM 733 N N . GLU A 1 97 ? 6.285 7.269 14.309 1.00 91.62 97 GLU A N 1
ATOM 734 C CA . GLU A 1 97 ? 6.281 6.059 13.485 1.00 91.62 97 GLU A CA 1
ATOM 735 C C . GLU A 1 97 ? 5.628 6.305 12.120 1.00 91.62 97 GLU A C 1
ATOM 737 O O . GLU A 1 97 ? 4.777 7.177 11.961 1.00 91.62 97 GLU A O 1
ATOM 742 N N . SER A 1 98 ? 6.011 5.521 11.110 1.00 92.69 98 SER A N 1
ATOM 743 C CA . SER A 1 98 ? 5.383 5.603 9.788 1.00 92.69 98 SER A CA 1
ATOM 744 C C . SER A 1 98 ? 3.882 5.269 9.875 1.00 92.69 98 SER A C 1
ATOM 746 O O . SER A 1 98 ? 3.532 4.250 10.473 1.00 92.69 98 SER A O 1
ATOM 748 N N . PRO A 1 99 ? 2.978 6.038 9.237 1.00 92.88 99 PRO A N 1
ATOM 749 C CA . PRO A 1 99 ? 1.550 5.708 9.189 1.00 92.88 99 PRO A CA 1
ATOM 750 C C . PRO A 1 99 ? 1.284 4.309 8.627 1.00 92.88 99 PRO A C 1
ATOM 752 O O . PRO A 1 99 ? 0.406 3.595 9.108 1.00 92.88 99 PRO A O 1
ATOM 755 N N . ALA A 1 100 ? 2.076 3.903 7.630 1.00 94.75 100 ALA A N 1
ATOM 756 C CA . ALA A 1 100 ? 2.013 2.564 7.064 1.00 94.75 100 ALA A CA 1
ATOM 757 C C . ALA A 1 100 ? 2.441 1.505 8.090 1.00 94.75 100 ALA A C 1
ATOM 759 O O . ALA A 1 100 ? 1.765 0.488 8.210 1.00 94.75 100 ALA A O 1
ATOM 760 N N . LYS A 1 101 ? 3.500 1.765 8.874 1.00 95.62 101 LYS A N 1
ATOM 761 C CA . LYS A 1 101 ? 3.928 0.877 9.968 1.00 95.62 101 LYS A CA 1
ATOM 762 C C . LYS A 1 101 ? 2.801 0.666 10.979 1.00 95.62 101 LYS A C 1
ATOM 764 O O . LYS A 1 101 ? 2.466 -0.473 11.262 1.00 95.62 101 LYS A O 1
ATOM 769 N N . VAL A 1 102 ? 2.168 1.741 11.449 1.00 95.69 102 VAL A N 1
ATOM 770 C CA . VAL A 1 102 ? 1.073 1.662 12.435 1.00 95.69 102 VAL A CA 1
ATOM 771 C C . VAL A 1 102 ? -0.097 0.812 11.925 1.00 95.69 102 VAL A C 1
ATOM 773 O O . VAL A 1 102 ? -0.687 0.041 12.679 1.00 95.69 102 VAL A O 1
ATOM 776 N N . LEU A 1 103 ? -0.438 0.929 10.638 1.00 96.06 103 LEU A N 1
ATOM 777 C CA . LEU A 1 103 ? -1.478 0.108 10.014 1.00 96.06 103 LEU A CA 1
ATOM 778 C C . LEU A 1 103 ? -1.067 -1.368 9.909 1.00 96.06 103 LEU A C 1
ATOM 780 O O . LEU A 1 103 ? -1.855 -2.245 10.261 1.00 96.06 103 LEU A O 1
ATOM 784 N N . ILE A 1 104 ? 0.156 -1.635 9.446 1.00 96.88 104 ILE A N 1
ATOM 785 C CA . ILE A 1 104 ? 0.697 -2.992 9.284 1.00 96.88 104 ILE A CA 1
ATOM 786 C C . ILE A 1 104 ? 0.795 -3.691 10.645 1.00 96.88 104 ILE A C 1
ATOM 788 O O . ILE A 1 104 ? 0.310 -4.812 10.782 1.00 96.88 104 ILE A O 1
ATOM 792 N N . ASP A 1 105 ? 1.334 -3.019 11.662 1.00 97.44 105 ASP A N 1
ATOM 793 C CA . ASP A 1 105 ? 1.474 -3.556 13.020 1.00 97.44 105 ASP A CA 1
ATOM 794 C C . ASP A 1 105 ? 0.111 -3.857 13.664 1.00 97.44 105 ASP A C 1
ATOM 796 O O . ASP A 1 105 ? -0.021 -4.797 14.445 1.00 97.44 105 ASP A O 1
ATOM 800 N N . ALA A 1 106 ? -0.930 -3.096 13.308 1.00 97.31 106 ALA A N 1
ATOM 801 C CA . ALA A 1 106 ? -2.299 -3.361 13.744 1.00 97.31 106 ALA A CA 1
ATOM 802 C C . ALA A 1 106 ? -2.971 -4.536 13.005 1.00 97.31 106 ALA A C 1
ATOM 804 O O . ALA A 1 106 ? -4.087 -4.905 13.365 1.00 97.31 106 ALA A O 1
ATOM 805 N N . GLY A 1 107 ? -2.334 -5.113 11.981 1.00 96.75 107 GLY A N 1
ATOM 806 C CA . GLY A 1 107 ? -2.888 -6.199 11.167 1.00 96.75 107 GLY A CA 1
ATOM 807 C C . GLY A 1 107 ? -3.800 -5.733 10.028 1.00 96.75 107 GLY A C 1
ATOM 808 O O . GLY A 1 107 ? -4.556 -6.533 9.477 1.00 96.75 107 GLY A O 1
ATOM 809 N N . VAL A 1 108 ? -3.758 -4.449 9.657 1.00 96.38 108 VAL A N 1
ATOM 810 C CA . VAL A 1 108 ? -4.512 -3.934 8.508 1.00 96.38 108 VAL A CA 1
ATOM 811 C C . VAL A 1 108 ? -3.829 -4.370 7.214 1.00 96.38 108 VAL A C 1
ATOM 813 O O . VAL A 1 108 ? -2.618 -4.225 7.052 1.00 96.38 108 VAL A O 1
ATOM 816 N N . GLN A 1 109 ? -4.607 -4.848 6.242 1.00 95.88 109 GLN A N 1
ATOM 817 C CA . GLN A 1 109 ? -4.092 -5.069 4.895 1.00 95.88 109 GLN A CA 1
ATOM 818 C C . GLN A 1 109 ? -3.847 -3.722 4.201 1.00 95.88 109 GLN A C 1
ATOM 820 O O . GLN A 1 109 ? -4.792 -2.987 3.902 1.00 95.88 109 GLN A O 1
ATOM 825 N N . VAL A 1 110 ? -2.576 -3.415 3.931 1.00 96.00 110 VAL A N 1
ATOM 826 C CA . VAL A 1 110 ? -2.151 -2.137 3.345 1.00 96.00 110 VAL A CA 1
ATOM 827 C C . VAL A 1 110 ? -1.661 -2.318 1.913 1.00 96.00 110 VAL A C 1
ATOM 829 O O . VAL A 1 110 ? -0.838 -3.189 1.627 1.00 96.00 110 VAL A O 1
ATOM 832 N N . GLY A 1 111 ? -2.139 -1.450 1.028 1.00 95.31 111 GLY A N 1
ATOM 833 C CA . GLY A 1 111 ? -1.549 -1.183 -0.277 1.00 95.31 111 GLY A CA 1
ATOM 834 C C . GLY A 1 111 ? -1.082 0.269 -0.379 1.00 95.31 111 GLY A C 1
ATOM 835 O O . GLY A 1 111 ? -1.562 1.130 0.360 1.00 95.31 111 GLY A O 1
ATOM 836 N N . LEU A 1 112 ? -0.158 0.549 -1.292 1.00 93.56 112 LEU A N 1
ATOM 837 C CA . LEU A 1 112 ? 0.353 1.889 -1.560 1.00 93.56 112 LEU A CA 1
ATOM 838 C C . LEU A 1 112 ? -0.037 2.355 -2.957 1.00 93.56 112 LEU A C 1
ATOM 840 O O . LEU A 1 112 ? 0.164 1.652 -3.948 1.00 93.56 112 LEU A O 1
ATOM 844 N N . ALA A 1 113 ? -0.527 3.583 -3.035 1.00 90.56 113 ALA A N 1
ATOM 845 C CA . ALA A 1 113 ? -0.764 4.277 -4.290 1.00 90.56 113 ALA A CA 1
ATOM 846 C C . ALA A 1 113 ? -0.111 5.661 -4.253 1.00 90.56 113 ALA A C 1
ATOM 848 O O . ALA A 1 113 ? 0.238 6.181 -3.197 1.00 90.56 113 ALA A O 1
ATOM 849 N N . VAL A 1 114 ? 0.054 6.273 -5.418 1.00 86.81 114 VAL A N 1
ATOM 850 C CA . VAL A 1 114 ? 0.558 7.642 -5.546 1.00 86.81 114 VAL A CA 1
ATOM 851 C C . VAL A 1 114 ? -0.511 8.505 -6.199 1.00 86.81 114 VAL A C 1
ATOM 853 O O . VAL A 1 114 ? -1.282 8.039 -7.035 1.00 86.81 114 VAL A O 1
ATOM 856 N N . LYS A 1 115 ? -0.600 9.771 -5.785 1.00 82.69 115 LYS A N 1
ATOM 857 C CA . LYS A 1 115 ? -1.573 10.717 -6.340 1.00 82.69 115 LYS A CA 1
ATOM 858 C C . LYS A 1 115 ? -0.931 11.539 -7.459 1.00 82.69 115 LYS A C 1
ATOM 860 O O . LYS A 1 115 ? -0.041 12.342 -7.181 1.00 82.69 115 LYS A O 1
ATOM 865 N N . GLY A 1 116 ? -1.468 11.400 -8.669 1.00 78.31 116 GLY A N 1
ATOM 866 C CA . GLY A 1 116 ? -1.064 12.149 -9.860 1.00 78.31 116 GLY A CA 1
ATOM 867 C C . GLY A 1 116 ? -0.062 11.389 -10.729 1.00 78.31 116 GLY A C 1
ATOM 868 O O . GLY A 1 116 ? 0.871 10.773 -10.217 1.00 78.31 116 GLY A O 1
ATOM 869 N N . ASP A 1 117 ? -0.254 11.470 -12.043 1.00 78.81 117 ASP A N 1
ATOM 870 C CA . ASP A 1 117 ? 0.475 10.671 -13.037 1.00 78.81 117 ASP A CA 1
ATOM 871 C C . ASP A 1 117 ? 1.981 10.949 -13.009 1.00 78.81 117 ASP A C 1
ATOM 873 O O . ASP A 1 117 ? 2.806 10.041 -13.099 1.00 78.81 117 ASP A O 1
ATOM 877 N N . SER A 1 118 ? 2.346 12.203 -12.739 1.00 79.00 118 SER A N 1
ATOM 878 C CA . SER A 1 118 ? 3.733 12.635 -12.568 1.00 79.00 118 SER A CA 1
ATOM 879 C C . SER A 1 118 ? 4.428 12.050 -11.339 1.00 79.00 118 SER A C 1
ATOM 881 O O . SER A 1 118 ? 5.593 12.350 -11.132 1.00 79.00 118 SER A O 1
ATOM 883 N N . LYS A 1 119 ? 3.757 11.250 -10.503 1.00 79.88 119 LYS A N 1
ATOM 884 C CA . LYS A 1 119 ? 4.363 10.580 -9.342 1.00 79.88 119 LYS A CA 1
ATOM 885 C C . LYS A 1 119 ? 4.433 9.061 -9.485 1.00 79.88 119 LYS A C 1
ATOM 887 O O . LYS A 1 119 ? 4.988 8.414 -8.600 1.00 79.88 119 LYS A O 1
ATOM 892 N N . ILE A 1 120 ? 3.903 8.491 -10.574 1.00 80.75 120 ILE A N 1
ATOM 893 C CA . ILE A 1 120 ? 3.848 7.033 -10.802 1.00 80.75 120 ILE A CA 1
ATOM 894 C C . ILE A 1 120 ? 5.243 6.406 -10.744 1.00 80.75 120 ILE A C 1
ATOM 896 O O . ILE A 1 120 ? 5.438 5.405 -10.060 1.00 80.75 120 ILE A O 1
ATOM 900 N N . HIS A 1 121 ? 6.239 7.051 -11.352 1.00 77.50 121 HIS A N 1
ATOM 901 C CA . HIS A 1 121 ? 7.629 6.587 -11.329 1.00 77.50 121 HIS A CA 1
ATOM 902 C C . HIS A 1 121 ? 8.235 6.506 -9.915 1.00 77.50 121 HIS A C 1
ATOM 904 O O . HIS A 1 121 ? 9.205 5.787 -9.700 1.00 77.50 121 HIS A O 1
ATOM 910 N N . GLY A 1 122 ? 7.666 7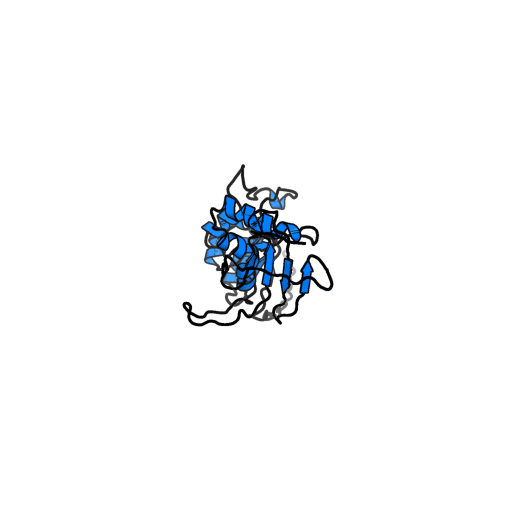.213 -8.933 1.00 81.62 122 GLY A N 1
ATOM 911 C CA . GLY A 1 122 ? 8.110 7.188 -7.539 1.00 81.62 122 GLY A CA 1
ATOM 912 C C . GLY A 1 122 ? 7.491 6.071 -6.693 1.00 81.62 122 GLY A C 1
ATOM 913 O O . GLY A 1 122 ? 7.813 5.960 -5.511 1.00 81.62 122 GLY A O 1
ATOM 914 N N . GLN A 1 123 ? 6.600 5.239 -7.239 1.00 86.31 123 GLN A N 1
ATOM 915 C CA . GLN A 1 123 ? 5.849 4.269 -6.435 1.00 86.31 123 GLN A CA 1
ATOM 916 C C . GLN A 1 123 ? 6.752 3.212 -5.767 1.00 86.31 123 GLN A C 1
ATOM 918 O O . GLN A 1 123 ? 6.543 2.862 -4.603 1.00 86.31 123 GLN A O 1
ATOM 923 N N . THR A 1 124 ? 7.804 2.751 -6.447 1.00 87.19 124 THR A N 1
ATOM 924 C CA . THR A 1 124 ? 8.805 1.824 -5.881 1.00 87.19 124 THR A CA 1
ATOM 925 C C . THR A 1 124 ? 9.641 2.481 -4.779 1.00 87.19 124 THR A C 1
ATOM 927 O O . THR A 1 124 ? 9.998 1.836 -3.791 1.00 87.19 124 THR A O 1
ATOM 930 N N . GLN A 1 125 ? 9.895 3.787 -4.887 1.00 88.00 125 GLN A N 1
ATOM 931 C CA . GLN A 1 125 ? 10.569 4.566 -3.851 1.00 88.00 125 GLN A CA 1
ATOM 932 C C . GLN A 1 125 ? 9.702 4.696 -2.592 1.00 88.00 125 GLN A C 1
ATOM 934 O O . GLN A 1 125 ? 10.211 4.563 -1.478 1.00 88.00 125 GLN A O 1
ATOM 939 N N . GLU A 1 126 ? 8.393 4.896 -2.754 1.00 89.94 126 GLU A N 1
ATOM 940 C CA . GLU A 1 126 ? 7.438 4.904 -1.643 1.00 89.94 126 GLU A CA 1
ATOM 941 C C . GLU A 1 126 ? 7.374 3.531 -0.950 1.00 89.94 126 GLU A C 1
ATOM 943 O O . GLU A 1 126 ? 7.429 3.458 0.280 1.00 89.94 126 GLU A O 1
ATOM 948 N N . ALA A 1 127 ? 7.371 2.436 -1.720 1.00 92.69 127 ALA A N 1
ATOM 949 C CA . ALA A 1 127 ? 7.473 1.078 -1.183 1.00 92.69 127 ALA A CA 1
ATOM 950 C C . ALA A 1 127 ? 8.766 0.859 -0.385 1.00 92.69 127 ALA A C 1
ATOM 952 O O . ALA A 1 127 ? 8.716 0.354 0.736 1.00 92.69 127 ALA A O 1
ATOM 953 N N . ARG A 1 128 ? 9.922 1.285 -0.915 1.00 92.81 12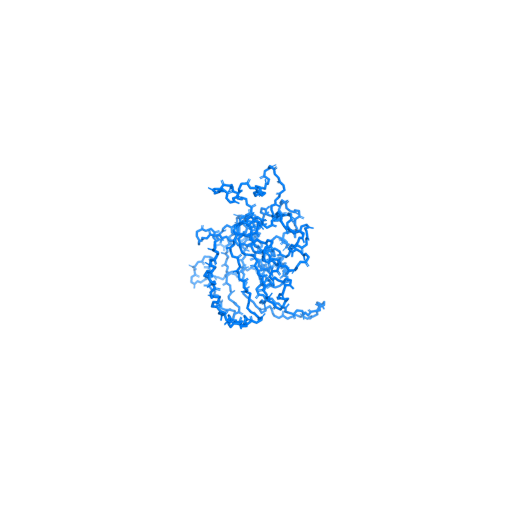8 ARG A N 1
ATOM 954 C CA . ARG A 1 128 ? 11.211 1.216 -0.205 1.00 92.81 128 ARG A CA 1
ATOM 955 C C . ARG A 1 128 ? 11.170 2.001 1.101 1.00 92.81 128 ARG A C 1
ATOM 957 O O . ARG A 1 128 ? 11.655 1.521 2.125 1.00 92.81 128 ARG A O 1
ATOM 964 N N . TRP A 1 129 ? 10.626 3.216 1.066 1.00 92.69 129 TRP A N 1
ATOM 965 C CA . TRP A 1 129 ? 10.543 4.078 2.239 1.00 92.69 129 TRP A CA 1
ATOM 966 C C . TRP A 1 129 ? 9.716 3.416 3.344 1.00 92.69 129 TRP A C 1
ATOM 968 O O . TRP A 1 129 ? 10.182 3.316 4.481 1.00 92.69 129 TRP A O 1
ATOM 978 N N . VAL A 1 130 ? 8.539 2.881 3.000 1.00 94.31 130 VAL A N 1
ATOM 979 C CA . VAL A 1 130 ? 7.721 2.122 3.952 1.00 94.31 130 VAL A CA 1
ATOM 980 C C . VAL A 1 130 ? 8.459 0.876 4.422 1.00 94.31 130 VAL A C 1
ATOM 982 O O . VAL A 1 130 ? 8.515 0.648 5.624 1.00 94.31 130 VAL A O 1
ATOM 985 N N . GLY A 1 131 ? 9.082 0.113 3.522 1.00 94.88 131 GLY A N 1
ATOM 986 C CA . GLY A 1 131 ? 9.828 -1.090 3.882 1.00 94.88 131 GLY A CA 1
ATOM 987 C C . GLY A 1 131 ? 10.906 -0.822 4.929 1.00 94.88 131 GLY A C 1
ATOM 988 O O . GLY A 1 131 ? 10.951 -1.491 5.959 1.00 94.88 131 GLY A O 1
ATOM 989 N N . LYS A 1 132 ? 11.692 0.243 4.741 1.00 94.94 132 LYS A N 1
ATOM 990 C CA . LYS A 1 132 ? 12.706 0.681 5.707 1.00 94.94 132 LYS A CA 1
ATOM 991 C C . LYS A 1 132 ? 12.099 1.060 7.059 1.00 94.94 132 LYS A C 1
ATOM 993 O O . LYS A 1 132 ? 12.616 0.652 8.094 1.00 94.94 132 LYS A O 1
ATOM 998 N N . HIS A 1 133 ? 11.038 1.865 7.064 1.00 94.81 133 HIS A N 1
ATOM 999 C CA . HIS A 1 133 ? 10.487 2.428 8.300 1.00 94.81 133 HIS A CA 1
ATOM 1000 C C . HIS A 1 133 ? 9.488 1.517 9.020 1.00 94.81 133 HIS A C 1
ATOM 1002 O O . HIS A 1 133 ? 9.218 1.749 10.194 1.00 94.81 133 HIS A O 1
ATOM 1008 N N . ALA A 1 134 ? 8.969 0.490 8.350 1.00 94.75 134 ALA A N 1
ATOM 1009 C CA . ALA A 1 134 ? 8.120 -0.548 8.927 1.00 94.75 134 ALA A CA 1
ATOM 1010 C C . ALA A 1 134 ? 8.879 -1.856 9.224 1.00 94.75 134 ALA A C 1
ATOM 1012 O O . ALA A 1 134 ? 8.296 -2.761 9.810 1.00 94.75 134 ALA A O 1
ATOM 1013 N N . GLY A 1 135 ? 10.168 -1.956 8.871 1.00 95.19 135 GLY A N 1
ATOM 1014 C CA . GLY A 1 135 ? 10.974 -3.158 9.111 1.00 95.19 135 GLY A CA 1
ATOM 1015 C C . GLY A 1 135 ? 10.568 -4.341 8.228 1.00 95.19 135 GLY A C 1
ATOM 1016 O O . GLY A 1 135 ? 10.603 -5.485 8.673 1.00 95.19 135 GLY A O 1
ATOM 1017 N N . LEU A 1 136 ? 10.146 -4.067 6.992 1.00 95.88 136 LEU A N 1
ATOM 1018 C CA . LEU A 1 136 ? 9.708 -5.087 6.041 1.00 95.88 136 LEU A CA 1
ATOM 1019 C C . LEU A 1 136 ? 10.881 -5.603 5.207 1.00 95.88 136 LEU A C 1
ATOM 1021 O O . LEU A 1 136 ? 11.799 -4.856 4.869 1.00 95.88 136 LEU A O 1
ATOM 1025 N N . SER A 1 137 ? 10.796 -6.868 4.799 1.00 94.75 137 SER A N 1
ATOM 1026 C CA . SER A 1 137 ? 11.647 -7.413 3.736 1.00 94.75 137 SER A CA 1
ATOM 1027 C C . SER A 1 137 ? 11.356 -6.756 2.381 1.00 94.75 137 SER A C 1
ATOM 1029 O O . SER A 1 137 ? 10.247 -6.271 2.146 1.00 94.75 137 SER A O 1
ATOM 1031 N N . ASP A 1 138 ? 12.310 -6.820 1.449 1.00 90.56 138 ASP A N 1
ATOM 1032 C CA . ASP A 1 138 ? 12.136 -6.340 0.069 1.00 90.56 138 ASP A CA 1
ATOM 1033 C C . ASP A 1 138 ? 10.885 -6.944 -0.592 1.00 90.56 138 ASP A C 1
ATOM 1035 O O . ASP A 1 138 ? 10.086 -6.231 -1.200 1.00 90.56 138 ASP A O 1
ATOM 1039 N N . LYS A 1 139 ? 10.646 -8.244 -0.377 1.00 89.44 139 LYS A N 1
ATOM 1040 C CA . LYS A 1 139 ? 9.451 -8.950 -0.857 1.00 89.44 139 LYS A CA 1
ATOM 1041 C C . LYS A 1 139 ? 8.158 -8.330 -0.325 1.00 89.44 139 LYS A C 1
ATOM 1043 O O . LYS A 1 139 ? 7.212 -8.122 -1.080 1.00 89.44 139 LYS A O 1
ATOM 1048 N N . GLN A 1 140 ? 8.106 -8.038 0.974 1.00 94.25 140 GLN A N 1
ATOM 1049 C CA . GLN A 1 140 ? 6.945 -7.407 1.606 1.00 94.25 140 GLN A CA 1
ATOM 1050 C C . GLN A 1 140 ? 6.761 -5.960 1.136 1.00 94.25 140 GLN A C 1
ATOM 1052 O O . GLN A 1 140 ? 5.630 -5.550 0.893 1.00 94.25 140 GLN A O 1
ATOM 1057 N N . ALA A 1 141 ? 7.851 -5.209 0.962 1.00 94.25 141 ALA A N 1
ATOM 1058 C CA . ALA A 1 141 ? 7.814 -3.845 0.447 1.00 94.25 141 ALA A CA 1
ATOM 1059 C C . ALA A 1 141 ? 7.261 -3.802 -0.987 1.00 94.25 141 ALA A C 1
ATOM 1061 O O . ALA A 1 141 ? 6.347 -3.031 -1.268 1.00 94.25 141 ALA A O 1
ATOM 1062 N N . VAL A 1 142 ? 7.736 -4.686 -1.869 1.00 91.81 142 VAL A N 1
ATOM 1063 C CA . VAL A 1 142 ? 7.188 -4.866 -3.223 1.00 91.81 142 VAL A CA 1
ATOM 1064 C C . VAL A 1 142 ? 5.703 -5.237 -3.181 1.00 91.81 142 VAL A C 1
ATOM 1066 O O . VAL A 1 142 ? 4.909 -4.693 -3.951 1.00 91.81 142 VAL A O 1
ATOM 1069 N N . ALA A 1 143 ? 5.303 -6.131 -2.271 1.00 92.69 143 ALA A N 1
ATOM 1070 C CA . ALA A 1 143 ? 3.912 -6.565 -2.135 1.00 92.69 143 ALA A CA 1
ATOM 1071 C C . ALA A 1 143 ? 2.945 -5.392 -1.903 1.00 92.69 143 ALA A C 1
ATOM 1073 O O . ALA A 1 143 ? 1.822 -5.428 -2.405 1.00 92.69 143 ALA A O 1
ATOM 1074 N N . LEU A 1 144 ? 3.379 -4.333 -1.207 1.00 94.12 144 LEU A N 1
ATOM 1075 C CA . LEU A 1 144 ? 2.560 -3.148 -0.933 1.00 94.12 144 LEU A CA 1
ATOM 1076 C C . LEU A 1 144 ? 2.064 -2.437 -2.203 1.00 94.12 144 LEU A C 1
ATOM 1078 O O . LEU A 1 144 ? 0.980 -1.863 -2.183 1.00 94.12 144 LEU A O 1
ATOM 1082 N N . VAL A 1 145 ? 2.832 -2.467 -3.293 1.00 91.94 145 VAL A N 1
ATOM 1083 C CA . VAL A 1 145 ? 2.503 -1.787 -4.564 1.00 91.94 145 VAL A CA 1
ATOM 1084 C C . VAL A 1 145 ? 2.032 -2.751 -5.653 1.00 91.94 145 VAL A C 1
ATOM 1086 O O . VAL A 1 145 ? 1.827 -2.341 -6.787 1.00 91.94 145 VAL A O 1
ATOM 1089 N N . SER A 1 146 ? 1.866 -4.031 -5.316 1.00 89.19 146 SER A N 1
ATOM 1090 C CA . SER A 1 146 ? 1.550 -5.096 -6.269 1.00 89.19 146 SER A CA 1
ATOM 1091 C C . SER A 1 146 ? 0.458 -6.016 -5.707 1.00 89.19 146 SER A C 1
ATOM 1093 O O . SER A 1 146 ? -0.709 -5.640 -5.629 1.00 89.19 146 SER A O 1
ATOM 1095 N N . THR A 1 147 ? 0.840 -7.183 -5.204 1.00 88.06 147 THR A N 1
ATOM 1096 C CA . THR A 1 147 ? -0.043 -8.268 -4.751 1.00 88.06 147 THR A CA 1
ATOM 1097 C C . THR A 1 147 ? -1.015 -7.863 -3.639 1.00 88.06 147 THR A C 1
ATOM 1099 O O . THR A 1 147 ? -2.127 -8.389 -3.552 1.00 88.06 147 THR A O 1
ATOM 1102 N N . ASN A 1 148 ? -0.654 -6.899 -2.784 1.00 92.88 148 ASN A N 1
ATOM 1103 C CA . ASN A 1 148 ? -1.593 -6.371 -1.800 1.00 92.88 148 ASN A CA 1
ATOM 1104 C C . ASN A 1 148 ? -2.711 -5.582 -2.471 1.00 92.88 148 ASN A C 1
ATOM 1106 O O . ASN A 1 148 ? -3.852 -5.734 -2.050 1.00 92.88 148 ASN A O 1
ATOM 1110 N N . ILE A 1 149 ? -2.412 -4.797 -3.509 1.00 90.50 149 ILE A N 1
ATOM 1111 C CA . ILE A 1 149 ? -3.425 -4.079 -4.287 1.00 90.50 149 ILE A CA 1
ATOM 1112 C C . ILE A 1 149 ? -4.352 -5.089 -4.963 1.00 90.50 149 ILE A C 1
ATOM 1114 O O . ILE A 1 149 ? -5.561 -5.004 -4.773 1.00 90.50 149 ILE A O 1
ATOM 1118 N N . GLU A 1 150 ? -3.815 -6.104 -5.640 1.00 87.12 150 GLU A N 1
ATOM 1119 C CA . GLU A 1 150 ? -4.620 -7.167 -6.264 1.00 87.12 150 GLU A CA 1
ATOM 1120 C C . GLU A 1 150 ? -5.567 -7.840 -5.260 1.00 87.12 150 GLU A C 1
ATOM 1122 O O . GLU A 1 150 ? -6.760 -7.999 -5.524 1.00 87.12 150 GLU A O 1
ATOM 1127 N N . ARG A 1 151 ? -5.066 -8.181 -4.066 1.00 88.88 151 ARG A N 1
ATOM 1128 C CA . ARG A 1 151 ? -5.874 -8.803 -3.009 1.00 88.88 151 ARG A CA 1
ATOM 1129 C C . ARG A 1 151 ? -6.935 -7.850 -2.449 1.00 88.88 151 ARG A C 1
ATOM 1131 O O . ARG A 1 151 ? -8.051 -8.290 -2.200 1.00 88.88 151 ARG A O 1
ATOM 1138 N N . ILE A 1 152 ? -6.624 -6.561 -2.281 1.00 89.88 152 ILE A N 1
ATOM 1139 C CA . ILE A 1 152 ? -7.597 -5.537 -1.847 1.00 89.88 152 ILE A CA 1
ATOM 1140 C C . ILE A 1 152 ? -8.715 -5.371 -2.884 1.00 89.88 152 ILE A C 1
ATOM 1142 O O . ILE A 1 152 ? -9.883 -5.215 -2.529 1.00 89.88 152 ILE A O 1
ATOM 1146 N N . LEU A 1 153 ? -8.365 -5.419 -4.169 1.00 87.69 153 LEU A N 1
ATOM 1147 C CA . LEU A 1 153 ? -9.305 -5.264 -5.277 1.00 87.69 153 LEU A CA 1
ATOM 1148 C C . LEU A 1 153 ? -10.090 -6.543 -5.598 1.00 87.69 153 LEU A C 1
ATOM 1150 O O . LEU A 1 153 ? -11.015 -6.494 -6.405 1.00 87.69 153 LEU A O 1
ATOM 1154 N N . GLY A 1 154 ? -9.751 -7.672 -4.968 1.00 83.00 154 GLY A N 1
ATOM 1155 C CA . GLY A 1 154 ? -10.360 -8.973 -5.250 1.00 83.00 154 GLY A CA 1
ATOM 1156 C C . GLY A 1 154 ? -9.909 -9.596 -6.576 1.00 83.00 154 GLY A C 1
ATOM 1157 O O . GLY A 1 154 ? -10.574 -10.509 -7.057 1.00 83.00 154 GLY A O 1
ATOM 1158 N N . ALA A 1 155 ? -8.803 -9.112 -7.151 1.00 67.75 155 ALA A N 1
ATOM 1159 C CA . ALA A 1 155 ? -8.232 -9.554 -8.425 1.00 67.75 155 ALA A CA 1
ATOM 1160 C C . ALA A 1 155 ? -7.081 -10.572 -8.273 1.00 67.75 155 ALA A C 1
ATOM 1162 O O . ALA A 1 155 ? -6.609 -11.108 -9.269 1.00 67.75 155 ALA A O 1
ATOM 1163 N N . GLY A 1 156 ? -6.622 -10.845 -7.046 1.00 58.00 156 GLY A N 1
ATOM 1164 C CA . GLY A 1 156 ? -5.584 -11.850 -6.779 1.00 58.00 156 GLY A CA 1
ATOM 1165 C C . GLY A 1 156 ? -6.125 -13.290 -6.746 1.00 58.00 156 GLY A C 1
ATOM 1166 O O . GLY A 1 156 ? -7.341 -13.478 -6.635 1.00 58.00 156 GLY A O 1
ATOM 1167 N N . PRO A 1 157 ? -5.251 -14.318 -6.776 1.00 52.09 157 PRO A N 1
ATOM 1168 C CA . PRO A 1 157 ? -5.660 -15.717 -6.682 1.00 52.09 157 PRO A CA 1
ATOM 1169 C C . PRO A 1 157 ? -6.503 -15.938 -5.420 1.00 52.09 157 PRO A C 1
ATOM 1171 O O . PRO A 1 157 ? -6.009 -15.858 -4.292 1.00 52.09 157 PRO A O 1
ATOM 1174 N N . GLN A 1 158 ? -7.800 -16.175 -5.609 1.00 42.12 158 GLN A N 1
ATOM 1175 C CA . GLN A 1 158 ? -8.749 -16.486 -4.544 1.00 42.12 158 GLN A CA 1
ATOM 1176 C C . GLN A 1 158 ? -8.443 -17.897 -4.033 1.00 42.12 158 GLN A C 1
ATOM 1178 O O . GLN A 1 158 ? -9.022 -18.859 -4.513 1.00 42.12 158 GLN A O 1
ATOM 1183 N N . GLY A 1 159 ? -7.484 -18.004 -3.109 1.00 41.16 159 GLY A N 1
ATOM 1184 C CA . GLY A 1 159 ? -7.173 -19.199 -2.325 1.00 41.16 159 GLY A CA 1
ATOM 1185 C C . GLY A 1 159 ? -6.837 -20.457 -3.130 1.00 41.16 159 GLY A C 1
ATOM 1186 O O . GLY A 1 159 ? -7.728 -21.131 -3.626 1.00 41.16 159 GLY A O 1
ATOM 1187 N N . GLN A 1 160 ? -5.566 -20.864 -3.144 1.00 32.56 160 GLN A N 1
ATOM 1188 C CA . GLN A 1 160 ? -5.205 -22.266 -3.374 1.00 32.56 160 GLN A CA 1
ATOM 1189 C C . GLN A 1 160 ? -3.785 -22.551 -2.872 1.00 32.56 160 GLN A C 1
ATOM 1191 O O . GLN A 1 160 ? -2.822 -22.188 -3.531 1.00 32.56 160 GLN A O 1
ATOM 1196 N N . GLY A 1 161 ? -3.716 -23.183 -1.692 1.00 31.81 161 GLY A N 1
ATOM 1197 C CA . GLY A 1 161 ? -2.751 -24.222 -1.301 1.00 31.81 161 GLY A CA 1
ATOM 1198 C C . GLY A 1 161 ? -1.237 -23.939 -1.308 1.00 31.81 161 GLY A C 1
ATOM 1199 O O . GLY A 1 161 ? -0.751 -23.006 -1.938 1.00 31.81 161 GLY A O 1
ATOM 1200 N N . PRO A 1 162 ? -0.453 -24.775 -0.601 1.00 37.16 162 PRO A N 1
ATOM 1201 C CA . PRO A 1 162 ? 0.991 -24.792 -0.751 1.00 37.16 162 PRO A CA 1
ATOM 1202 C C . PRO A 1 162 ? 1.368 -25.377 -2.121 1.00 37.16 162 PRO A C 1
ATOM 1204 O O . PRO A 1 162 ? 1.014 -26.503 -2.466 1.00 37.16 162 PRO A O 1
ATOM 1207 N N . GLU A 1 163 ? 2.074 -24.554 -2.888 1.00 52.94 163 GLU A N 1
ATOM 1208 C CA . GLU A 1 163 ? 3.211 -24.882 -3.755 1.00 52.94 163 GLU A CA 1
ATOM 1209 C C . GLU A 1 163 ? 3.238 -26.303 -4.329 1.00 52.94 163 GLU A C 1
ATOM 1211 O O . GLU A 1 163 ? 3.966 -27.169 -3.851 1.00 52.94 163 GLU A O 1
ATOM 1216 N N . THR A 1 164 ? 2.507 -26.549 -5.414 1.00 37.81 164 THR A N 1
ATOM 1217 C CA . THR A 1 164 ? 2.830 -27.678 -6.289 1.00 37.81 164 THR A CA 1
ATOM 1218 C C . THR A 1 164 ? 2.556 -27.336 -7.746 1.00 37.81 164 THR A C 1
ATOM 1220 O O . THR A 1 164 ? 1.454 -26.973 -8.139 1.00 37.81 164 THR A O 1
ATOM 1223 N N . SER A 1 165 ? 3.593 -27.549 -8.553 1.00 37.69 165 SER A N 1
ATOM 1224 C CA . SER A 1 165 ? 3.637 -27.501 -10.013 1.00 37.69 165 SER A CA 1
ATOM 1225 C C . SER A 1 165 ? 3.910 -26.142 -10.663 1.00 37.69 165 SER A C 1
ATOM 1227 O O . SER A 1 165 ? 3.528 -25.069 -10.216 1.00 37.69 165 SER A O 1
ATOM 1229 N N . ARG A 1 166 ? 4.660 -26.259 -11.754 1.00 42.69 166 ARG A N 1
ATOM 1230 C 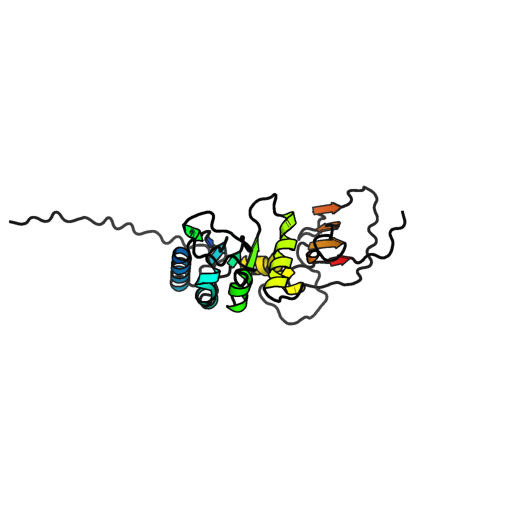CA . ARG A 1 166 ? 5.245 -25.271 -12.658 1.00 42.69 166 ARG A CA 1
ATOM 1231 C C . ARG A 1 166 ? 4.150 -24.510 -13.427 1.00 42.69 166 ARG A C 1
ATOM 1233 O O . ARG A 1 166 ? 4.145 -24.516 -14.653 1.00 42.69 166 ARG A O 1
ATOM 1240 N N . GLN A 1 167 ? 3.168 -23.950 -12.725 1.00 47.59 167 GLN A N 1
ATOM 1241 C CA . GLN A 1 167 ? 2.079 -23.200 -13.338 1.00 47.59 167 GLN A CA 1
ATOM 1242 C C . GLN A 1 167 ? 2.633 -21.899 -13.912 1.00 47.59 167 GLN A C 1
ATOM 1244 O O . GLN A 1 167 ? 3.282 -21.119 -13.214 1.00 47.59 167 GLN A O 1
ATOM 1249 N N . ALA A 1 168 ? 2.414 -21.712 -15.215 1.00 54.84 168 ALA A N 1
ATOM 1250 C CA . ALA A 1 168 ? 2.725 -20.472 -15.902 1.00 54.84 168 ALA A CA 1
ATOM 1251 C C . ALA A 1 168 ? 2.040 -19.322 -15.157 1.00 54.84 168 ALA A C 1
ATOM 1253 O O . ALA A 1 168 ? 0.849 -19.395 -14.855 1.00 54.84 168 ALA A O 1
ATOM 1254 N N . TYR A 1 169 ? 2.811 -18.292 -14.819 1.00 60.31 169 TYR A N 1
ATOM 1255 C CA . TYR A 1 169 ? 2.279 -17.092 -14.195 1.00 60.31 169 TYR A CA 1
ATOM 1256 C C . TYR A 1 169 ? 1.234 -16.463 -15.124 1.00 60.31 169 TYR A C 1
ATOM 1258 O O . TYR A 1 169 ? 1.545 -16.108 -16.258 1.00 60.31 169 TYR A O 1
ATOM 1266 N N . THR A 1 170 ? -0.005 -16.363 -14.650 1.00 63.22 170 THR A N 1
ATOM 1267 C CA . THR A 1 170 ? -1.109 -15.705 -15.353 1.00 63.22 170 THR A CA 1
ATOM 1268 C C . THR A 1 170 ? -1.284 -14.310 -14.764 1.00 63.22 170 THR A C 1
ATOM 1270 O O . THR A 1 170 ? -2.029 -14.129 -13.801 1.00 63.22 170 THR A O 1
ATOM 1273 N N . GLY A 1 171 ? -0.535 -13.340 -15.280 1.00 72.88 171 GLY A N 1
ATOM 1274 C CA . GLY A 1 171 ? -0.591 -11.952 -14.833 1.00 72.88 171 GLY A CA 1
ATOM 1275 C C . GLY A 1 171 ? 0.403 -11.073 -15.582 1.00 72.88 171 GLY A C 1
ATOM 1276 O O . GLY A 1 171 ? 1.313 -11.571 -16.246 1.00 72.88 171 GLY A O 1
ATOM 1277 N N . GLY A 1 172 ? 0.210 -9.758 -15.490 1.00 79.94 172 GLY A N 1
ATOM 1278 C CA . GLY A 1 172 ? 1.163 -8.796 -16.032 1.00 79.94 172 GLY A CA 1
ATOM 1279 C C . GLY A 1 172 ? 2.406 -8.713 -15.151 1.00 79.94 172 GLY A C 1
ATOM 1280 O O . GLY A 1 172 ? 2.322 -8.825 -13.929 1.00 79.94 172 GLY A O 1
ATOM 1281 N N . PHE A 1 173 ? 3.571 -8.513 -15.756 1.00 83.56 173 PHE A N 1
ATOM 1282 C CA . PHE A 1 173 ? 4.827 -8.395 -15.022 1.00 83.56 173 PHE A CA 1
ATOM 1283 C C . PHE A 1 173 ? 5.729 -7.320 -15.616 1.00 83.56 173 PHE A C 1
ATOM 1285 O O . PHE A 1 173 ? 5.593 -6.915 -16.769 1.00 83.56 173 PHE A O 1
ATOM 1292 N N . VAL A 1 174 ? 6.671 -6.857 -14.799 1.00 83.38 174 VAL A N 1
ATOM 1293 C CA . VAL A 1 174 ? 7.671 -5.866 -15.194 1.00 83.38 174 VAL A CA 1
ATOM 1294 C C . VAL A 1 174 ? 9.049 -6.405 -14.839 1.00 83.38 174 VAL A C 1
ATOM 1296 O O . VAL A 1 174 ? 9.268 -6.922 -13.740 1.00 83.38 174 VAL A O 1
ATOM 1299 N N . VAL A 1 175 ? 9.976 -6.291 -15.781 1.00 84.31 175 VAL A N 1
ATOM 1300 C CA . VAL A 1 175 ? 11.378 -6.664 -15.612 1.00 84.31 175 VAL A CA 1
ATOM 1301 C C . VAL A 1 175 ? 12.182 -5.402 -15.360 1.00 84.31 175 VAL A C 1
ATOM 1303 O O . VAL A 1 175 ? 12.085 -4.429 -16.111 1.00 84.31 175 VAL A O 1
ATOM 1306 N N . TRP A 1 176 ? 12.987 -5.441 -14.306 1.00 82.31 176 TRP A N 1
ATOM 1307 C CA . TRP A 1 176 ? 13.844 -4.341 -13.894 1.00 82.31 176 TRP A CA 1
ATOM 1308 C C . TRP A 1 176 ? 15.309 -4.755 -14.012 1.00 82.31 176 TRP A C 1
ATOM 1310 O O . TRP A 1 176 ? 15.677 -5.899 -13.717 1.00 82.31 176 TRP A O 1
ATOM 1320 N N . GLU A 1 177 ? 16.159 -3.815 -14.410 1.00 80.88 177 GLU A N 1
ATOM 1321 C CA . GLU A 1 177 ? 17.606 -3.989 -14.321 1.00 80.88 177 GLU A CA 1
ATOM 1322 C C . GLU A 1 177 ? 18.041 -3.724 -12.872 1.00 80.88 177 GLU A C 1
ATOM 1324 O O . GLU A 1 177 ? 18.154 -2.587 -12.419 1.00 80.88 177 GLU A O 1
ATOM 1329 N N . GLY A 1 178 ? 18.232 -4.790 -12.099 1.00 82.81 178 GLY A N 1
ATOM 1330 C CA . GLY A 1 178 ? 18.508 -4.714 -10.667 1.00 82.81 178 GLY A CA 1
ATOM 1331 C C . GLY A 1 178 ? 17.256 -4.579 -9.792 1.00 82.81 178 GLY A C 1
ATOM 1332 O O . GLY A 1 178 ? 16.172 -5.051 -10.127 1.00 82.81 178 GLY A O 1
ATOM 1333 N N . ASN A 1 179 ? 17.427 -4.003 -8.595 1.00 82.81 179 ASN A N 1
ATOM 1334 C CA . ASN A 1 179 ? 16.381 -3.950 -7.569 1.00 82.81 179 ASN A CA 1
ATOM 1335 C C . ASN A 1 179 ? 15.610 -2.615 -7.611 1.00 82.81 179 ASN A C 1
ATOM 1337 O O . ASN A 1 179 ? 16.198 -1.584 -7.262 1.00 82.81 179 ASN A O 1
ATOM 1341 N N . PRO A 1 180 ? 14.297 -2.610 -7.936 1.00 83.62 180 PRO A N 1
ATOM 1342 C CA . PRO A 1 180 ? 13.501 -1.385 -8.041 1.00 83.62 180 PRO A CA 1
ATOM 1343 C C . PRO A 1 180 ? 13.394 -0.600 -6.733 1.00 83.62 180 PRO A C 1
ATOM 1345 O O . PRO A 1 180 ? 13.210 0.616 -6.753 1.00 83.62 180 PRO A O 1
ATOM 1348 N N . LEU A 1 181 ? 13.577 -1.247 -5.579 1.00 88.12 181 LEU A N 1
ATOM 1349 C CA . LEU A 1 181 ? 13.591 -0.564 -4.289 1.00 88.12 181 LEU A CA 1
ATOM 1350 C C . LEU A 1 181 ? 14.865 0.262 -4.083 1.00 88.12 181 LEU A C 1
ATOM 1352 O O . LEU A 1 181 ? 14.907 1.095 -3.185 1.00 88.12 181 LEU A O 1
ATOM 1356 N N . ARG A 1 182 ? 15.919 0.093 -4.888 1.00 83.06 182 ARG A N 1
ATOM 1357 C CA . ARG A 1 182 ? 17.147 0.894 -4.748 1.00 83.06 182 ARG A CA 1
ATOM 1358 C C . ARG A 1 182 ? 17.085 2.253 -5.443 1.00 83.06 182 ARG A C 1
ATOM 1360 O O . ARG A 1 182 ? 17.897 3.105 -5.098 1.00 83.06 182 ARG A O 1
ATOM 1367 N N . GLY A 1 183 ? 16.050 2.508 -6.247 1.00 68.62 183 GLY A N 1
ATOM 1368 C CA . GLY A 1 183 ? 15.789 3.812 -6.873 1.00 68.62 183 GLY A CA 1
ATOM 1369 C C . GLY A 1 183 ? 16.549 4.061 -8.176 1.00 68.62 183 GLY A C 1
ATOM 1370 O O . GLY A 1 183 ? 16.515 5.175 -8.679 1.00 68.62 183 GLY A O 1
ATOM 1371 N N . GLU A 1 184 ? 17.225 3.040 -8.705 1.00 66.00 184 GLU A N 1
ATOM 1372 C CA . GLU A 1 184 ? 18.133 3.160 -9.856 1.00 66.00 184 GLU A CA 1
ATOM 1373 C C . GLU A 1 184 ? 17.918 2.063 -10.901 1.00 66.00 184 GLU A C 1
ATOM 1375 O O . GLU A 1 184 ? 18.632 2.021 -11.893 1.00 66.00 184 GLU A O 1
ATOM 1380 N N . ALA A 1 185 ? 16.952 1.166 -10.691 1.00 71.38 185 ALA A N 1
ATOM 1381 C CA . ALA A 1 185 ? 16.671 0.124 -11.664 1.00 71.38 185 ALA A CA 1
ATOM 1382 C C . ALA A 1 185 ? 15.814 0.716 -12.793 1.00 71.38 185 ALA A C 1
ATOM 1384 O O . ALA A 1 185 ? 14.697 1.152 -12.502 1.00 71.38 185 ALA A O 1
ATOM 1385 N N . PRO A 1 186 ? 16.277 0.776 -14.051 1.00 75.56 186 PRO A N 1
ATOM 1386 C CA . PRO A 1 186 ? 15.395 1.055 -15.174 1.00 75.56 186 PRO A CA 1
ATOM 1387 C C . PRO A 1 186 ? 14.430 -0.116 -15.401 1.00 75.56 186 PRO A C 1
ATOM 1389 O O . PRO A 1 186 ? 14.758 -1.283 -15.160 1.00 75.56 186 PRO A O 1
ATOM 1392 N N . VAL A 1 187 ? 13.222 0.206 -15.870 1.00 79.62 187 VAL A N 1
ATOM 1393 C CA . VAL A 1 187 ? 12.309 -0.793 -16.435 1.00 79.62 187 VAL A CA 1
ATOM 1394 C C . VAL A 1 187 ? 12.852 -1.189 -17.795 1.00 79.62 187 VAL A C 1
ATOM 1396 O O . VAL A 1 187 ? 13.119 -0.323 -18.622 1.00 79.62 187 VAL A O 1
ATOM 1399 N N . VAL A 1 188 ? 12.998 -2.488 -18.018 1.00 83.62 188 VAL A N 1
ATOM 1400 C CA . VAL A 1 188 ? 13.547 -3.032 -19.262 1.00 83.62 188 VAL A CA 1
ATOM 1401 C C . VAL A 1 188 ? 12.436 -3.535 -20.173 1.00 83.62 188 VAL A C 1
ATOM 1403 O O . VAL A 1 188 ? 12.444 -3.289 -21.375 1.00 83.62 188 VAL A O 1
ATOM 1406 N N . VAL A 1 189 ? 11.443 -4.213 -19.597 1.00 83.38 189 VAL A N 1
ATOM 1407 C CA . VAL A 1 189 ? 10.241 -4.631 -20.318 1.00 83.38 189 VAL A CA 1
ATOM 1408 C C . VAL A 1 189 ? 9.051 -4.676 -19.373 1.00 83.38 189 VAL A C 1
ATOM 1410 O O . VAL A 1 189 ? 9.168 -5.078 -18.213 1.00 83.38 189 VAL A O 1
ATOM 1413 N N . SER A 1 190 ? 7.893 -4.278 -19.880 1.00 83.62 190 SER A N 1
ATOM 1414 C CA . SER A 1 190 ? 6.603 -4.489 -19.236 1.00 83.62 190 SER A CA 1
ATOM 1415 C C . SER A 1 190 ? 5.736 -5.379 -20.118 1.00 83.62 190 SER A C 1
ATOM 1417 O O . SER A 1 190 ? 5.709 -5.236 -21.340 1.00 83.62 190 SER A O 1
ATOM 1419 N N . VAL A 1 191 ? 5.061 -6.342 -19.501 1.00 82.19 191 VAL A N 1
ATOM 1420 C CA . VAL A 1 191 ? 4.253 -7.355 -20.179 1.00 82.19 191 VAL A CA 1
ATOM 1421 C C . VAL A 1 191 ? 2.867 -7.356 -19.554 1.00 82.19 191 VAL A C 1
ATOM 1423 O O . VAL A 1 191 ? 2.726 -7.378 -18.330 1.00 82.19 191 VAL A O 1
ATOM 1426 N N . HIS A 1 192 ? 1.843 -7.305 -20.397 1.00 79.38 192 HIS A N 1
ATOM 1427 C CA . HIS A 1 192 ? 0.451 -7.410 -19.990 1.00 79.38 192 HIS A CA 1
ATOM 1428 C C . HIS A 1 192 ? 0.105 -8.825 -19.509 1.00 79.38 192 HIS A C 1
ATOM 1430 O O . HIS A 1 192 ? 0.847 -9.786 -19.699 1.00 79.38 192 HIS A O 1
ATOM 1436 N N . ASP A 1 193 ? -1.056 -8.951 -18.882 1.00 78.88 193 ASP A N 1
ATOM 1437 C CA . ASP A 1 193 ? -1.622 -10.218 -18.417 1.00 78.88 193 ASP A CA 1
ATOM 1438 C C . ASP A 1 193 ? -1.891 -11.228 -19.540 1.00 78.88 193 ASP A C 1
ATOM 1440 O O . ASP A 1 193 ? -1.822 -12.435 -19.314 1.00 78.88 193 ASP A O 1
ATOM 1444 N N . ASP A 1 194 ? -2.130 -10.747 -20.758 1.00 78.94 194 ASP A N 1
ATOM 1445 C CA . ASP A 1 194 ? -2.258 -11.564 -21.968 1.00 78.94 194 ASP A CA 1
ATOM 1446 C C . ASP A 1 194 ? -0.919 -11.928 -22.639 1.00 78.94 194 ASP A C 1
ATOM 1448 O O . ASP A 1 194 ? -0.902 -12.526 -23.718 1.00 78.94 194 ASP A O 1
ATOM 1452 N N . GLY A 1 195 ? 0.208 -11.582 -22.011 1.00 74.62 195 GLY A N 1
ATOM 1453 C CA . GLY A 1 195 ? 1.551 -11.885 -22.500 1.00 74.62 195 GLY A CA 1
ATOM 1454 C C . GLY A 1 195 ? 2.068 -10.937 -23.583 1.00 74.62 195 GLY A C 1
ATOM 1455 O O . GLY A 1 195 ? 3.191 -11.123 -24.056 1.00 74.62 195 GLY A O 1
ATOM 1456 N N . ARG A 1 196 ? 1.301 -9.914 -23.988 1.00 78.50 196 ARG A N 1
ATOM 1457 C CA . ARG A 1 196 ? 1.791 -8.898 -24.927 1.00 78.50 196 ARG A CA 1
ATOM 1458 C C . ARG A 1 196 ? 2.770 -7.960 -24.235 1.00 78.50 196 ARG A C 1
ATOM 1460 O O . ARG A 1 196 ? 2.517 -7.479 -23.134 1.00 78.50 196 ARG A O 1
ATOM 1467 N N . ILE A 1 197 ? 3.874 -7.666 -24.914 1.00 81.62 197 ILE A N 1
ATOM 1468 C CA . ILE A 1 197 ? 4.804 -6.617 -24.501 1.00 81.62 197 ILE A CA 1
ATOM 1469 C C . ILE A 1 197 ? 4.065 -5.279 -24.581 1.00 81.62 197 ILE A C 1
ATOM 1471 O O . ILE A 1 197 ? 3.575 -4.903 -25.646 1.00 81.62 197 ILE A O 1
ATOM 1475 N N . ALA A 1 198 ? 3.962 -4.604 -23.443 1.00 81.31 198 ALA A N 1
ATOM 1476 C CA . ALA A 1 198 ? 3.353 -3.290 -23.319 1.00 81.31 198 ALA A CA 1
ATOM 1477 C C . ALA A 1 198 ? 4.344 -2.192 -23.719 1.00 81.31 198 ALA A C 1
ATOM 1479 O O . ALA A 1 198 ? 3.994 -1.283 -24.466 1.00 81.31 198 ALA A O 1
ATOM 1480 N N . ASP A 1 199 ? 5.578 -2.301 -23.222 1.00 80.38 199 ASP A N 1
ATOM 1481 C CA . ASP A 1 199 ? 6.655 -1.343 -23.462 1.00 80.38 199 ASP A CA 1
ATOM 1482 C C . ASP A 1 199 ? 8.025 -2.000 -23.229 1.00 80.38 199 ASP A C 1
ATOM 1484 O O . ASP A 1 199 ? 8.148 -2.892 -22.379 1.00 80.38 199 ASP A O 1
ATOM 1488 N N . CYS A 1 200 ? 9.042 -1.544 -23.959 1.00 80.38 200 CYS A N 1
ATOM 1489 C CA . CYS A 1 200 ? 10.415 -2.049 -23.923 1.00 80.38 200 CYS A CA 1
ATOM 1490 C C . CYS A 1 200 ? 11.420 -0.896 -23.952 1.00 80.38 200 CYS A C 1
ATOM 1492 O O . CYS A 1 200 ? 11.298 0.027 -24.752 1.00 80.38 200 CYS A O 1
ATOM 1494 N N . TRP A 1 201 ? 12.476 -1.004 -23.147 1.00 71.75 201 TRP A N 1
ATOM 1495 C CA . TRP A 1 201 ? 13.575 -0.046 -23.137 1.00 71.75 201 TRP A CA 1
ATOM 1496 C C . TRP A 1 201 ? 14.938 -0.759 -23.135 1.00 71.75 201 TRP A C 1
ATOM 1498 O O . TRP A 1 201 ? 15.146 -1.651 -22.310 1.00 71.75 201 TRP A O 1
ATOM 1508 N N . PRO A 1 202 ? 15.897 -0.361 -23.995 1.00 67.62 202 PRO A N 1
ATOM 1509 C CA . PRO A 1 202 ? 15.805 0.695 -25.009 1.00 67.62 202 PRO A CA 1
ATOM 1510 C C . PRO A 1 202 ? 14.972 0.275 -26.233 1.00 67.62 202 PRO A C 1
ATOM 1512 O O . PRO A 1 202 ? 15.087 -0.855 -26.707 1.00 67.62 202 PRO A O 1
ATOM 1515 N N . ASP A 1 203 ? 14.189 1.210 -26.781 1.00 64.75 203 ASP A N 1
ATOM 1516 C CA . ASP A 1 203 ? 13.380 1.008 -27.994 1.00 64.75 203 ASP A CA 1
ATOM 1517 C C . ASP A 1 203 ? 14.291 0.897 -29.229 1.00 64.75 203 ASP A C 1
ATOM 1519 O O . ASP A 1 203 ? 14.662 1.879 -29.874 1.00 64.75 203 ASP A O 1
ATOM 1523 N N . THR A 1 204 ? 14.773 -0.315 -29.493 1.00 60.22 204 THR A N 1
ATOM 1524 C CA . THR A 1 204 ? 15.707 -0.601 -30.583 1.00 60.22 204 THR A CA 1
ATOM 1525 C C . THR A 1 204 ? 15.215 -1.805 -31.367 1.00 60.22 204 THR A C 1
ATOM 1527 O O . THR A 1 204 ? 14.979 -2.879 -30.824 1.00 60.22 204 THR A O 1
ATOM 1530 N N . THR A 1 205 ? 15.082 -1.645 -32.681 1.00 49.66 205 THR A N 1
ATOM 1531 C CA . THR A 1 205 ? 14.372 -2.580 -33.568 1.00 49.66 205 THR A CA 1
ATOM 1532 C C . THR A 1 205 ? 15.086 -3.913 -33.837 1.00 49.66 205 THR A C 1
ATOM 1534 O O . THR A 1 205 ? 14.588 -4.692 -34.637 1.00 49.66 205 THR A O 1
ATOM 1537 N N . ASN A 1 206 ? 16.218 -4.208 -33.184 1.00 49.88 206 ASN A N 1
ATOM 1538 C CA . ASN A 1 206 ? 16.999 -5.445 -33.369 1.00 49.88 206 ASN A CA 1
ATOM 1539 C C . ASN A 1 206 ? 17.802 -5.868 -32.118 1.00 49.88 206 ASN A C 1
ATOM 1541 O O . ASN A 1 206 ? 18.767 -6.628 -32.225 1.00 49.88 206 ASN A O 1
ATOM 1545 N N . SER A 1 207 ? 17.463 -5.369 -30.929 1.00 50.72 207 SER A N 1
ATOM 1546 C CA . SER A 1 207 ? 18.168 -5.753 -29.703 1.00 50.72 207 SER A CA 1
ATOM 1547 C C . SER A 1 207 ? 17.734 -7.145 -29.240 1.00 50.72 207 SER A C 1
ATOM 1549 O O . SER A 1 207 ? 16.579 -7.403 -28.904 1.00 50.72 207 SER A O 1
ATOM 1551 N N . VAL A 1 208 ? 18.689 -8.076 -29.214 1.00 51.44 208 VAL A N 1
ATOM 1552 C CA . VAL A 1 208 ? 18.501 -9.378 -28.570 1.00 51.44 208 VAL A CA 1
ATOM 1553 C C . VAL A 1 208 ? 18.829 -9.205 -27.097 1.00 51.44 208 VAL A C 1
ATOM 1555 O O . VAL A 1 208 ? 19.993 -9.210 -26.700 1.00 51.44 208 VAL A O 1
ATOM 1558 N N . LEU A 1 209 ? 17.794 -9.053 -26.279 1.00 48.19 209 LEU A N 1
ATOM 1559 C CA . LEU A 1 209 ? 17.945 -9.026 -24.835 1.00 48.19 209 LEU A CA 1
ATOM 1560 C C . LEU A 1 209 ? 18.350 -10.420 -24.327 1.00 48.19 209 LEU A C 1
ATOM 1562 O O . LEU A 1 209 ? 17.516 -11.311 -24.154 1.00 48.19 209 LEU A O 1
ATOM 1566 N N . ARG A 1 210 ? 19.654 -10.632 -24.116 1.00 45.41 210 ARG A N 1
ATOM 1567 C CA . ARG A 1 210 ? 20.173 -11.824 -23.435 1.00 45.41 210 ARG A CA 1
ATOM 1568 C C . ARG A 1 210 ? 20.234 -11.553 -21.941 1.00 45.41 210 ARG A C 1
ATOM 1570 O O . ARG A 1 210 ? 21.211 -11.008 -21.442 1.00 45.41 210 ARG A O 1
ATOM 1577 N N . PHE A 1 211 ? 19.192 -11.960 -21.230 1.00 45.72 211 PHE A N 1
ATOM 1578 C CA . PHE A 1 211 ? 19.196 -11.961 -19.774 1.00 45.72 211 PHE A CA 1
ATOM 1579 C C . PHE A 1 211 ? 19.515 -13.354 -19.256 1.00 45.72 211 PHE A C 1
ATOM 1581 O O . PHE A 1 211 ? 18.801 -14.314 -19.548 1.00 45.72 211 PHE A O 1
ATOM 1588 N N . GLU A 1 212 ? 20.559 -13.461 -18.443 1.00 38.34 212 GLU A N 1
ATOM 1589 C CA . GLU A 1 212 ? 20.712 -14.602 -17.553 1.00 38.34 212 GLU A CA 1
ATOM 1590 C C . GLU A 1 212 ? 19.975 -14.264 -16.255 1.00 38.34 212 GLU A C 1
ATOM 1592 O O . GLU A 1 212 ? 20.414 -13.429 -15.459 1.00 38.34 212 GLU A O 1
ATOM 1597 N N . VAL A 1 213 ? 18.794 -14.860 -16.074 1.00 47.84 213 VAL A N 1
ATOM 1598 C CA . VAL A 1 213 ? 17.974 -14.641 -14.880 1.00 47.84 213 VAL A CA 1
ATOM 1599 C C . VAL A 1 213 ? 18.683 -15.271 -13.683 1.00 47.84 213 VAL A C 1
ATOM 1601 O O . VAL A 1 213 ? 18.529 -16.451 -13.383 1.00 47.84 213 VAL A O 1
ATOM 1604 N N . THR A 1 214 ? 19.485 -14.464 -12.999 1.00 38.19 214 THR A N 1
ATOM 1605 C CA . THR A 1 214 ? 20.337 -14.886 -11.881 1.00 38.19 214 THR A CA 1
ATOM 1606 C C . THR A 1 214 ? 19.545 -15.098 -10.592 1.00 38.19 214 THR A C 1
ATOM 1608 O O . THR A 1 214 ? 19.983 -15.851 -9.721 1.00 38.19 214 THR A O 1
ATOM 1611 N N . ARG A 1 215 ? 18.368 -14.466 -10.453 1.00 39.66 215 ARG A N 1
ATOM 1612 C CA . ARG A 1 215 ? 17.466 -14.652 -9.308 1.00 39.66 215 ARG A CA 1
ATOM 1613 C C . ARG A 1 215 ? 16.020 -14.287 -9.664 1.00 39.66 215 ARG A C 1
ATOM 1615 O O . ARG A 1 215 ? 15.713 -13.128 -9.922 1.00 39.66 215 ARG A O 1
ATOM 1622 N N . VAL A 1 216 ? 15.121 -15.272 -9.630 1.00 43.62 216 VAL A N 1
ATOM 1623 C CA . VAL A 1 216 ? 13.665 -15.045 -9.670 1.00 43.62 216 VAL A CA 1
ATOM 1624 C C . VAL A 1 216 ? 13.164 -15.001 -8.234 1.00 43.62 216 VAL A C 1
ATOM 1626 O O . VAL A 1 216 ? 13.169 -16.026 -7.554 1.00 43.62 216 VAL A O 1
ATOM 1629 N N . GLU A 1 217 ? 12.730 -13.836 -7.754 1.00 40.38 217 GLU A N 1
ATOM 1630 C CA . GLU A 1 217 ? 11.969 -13.767 -6.506 1.00 40.38 217 GLU A CA 1
ATOM 1631 C C . GLU A 1 217 ? 10.481 -13.689 -6.825 1.00 40.38 217 GLU A C 1
ATOM 1633 O O . GLU A 1 217 ? 9.936 -12.645 -7.175 1.00 40.38 217 GLU A O 1
ATOM 1638 N N . THR A 1 218 ? 9.808 -14.829 -6.695 1.00 34.66 218 THR A N 1
ATOM 1639 C CA . THR A 1 218 ? 8.359 -14.906 -6.846 1.00 34.66 218 THR A CA 1
ATOM 1640 C C . THR A 1 218 ? 7.689 -14.239 -5.643 1.00 34.66 218 THR A C 1
ATOM 1642 O O . THR A 1 218 ? 7.700 -14.760 -4.517 1.00 34.66 218 THR A O 1
ATOM 1645 N N . VAL A 1 219 ? 7.079 -13.075 -5.868 1.00 37.44 219 VAL A N 1
ATOM 1646 C CA . VAL A 1 219 ? 6.087 -12.506 -4.952 1.00 37.44 219 VAL A CA 1
ATOM 1647 C C . VAL A 1 219 ? 4.737 -13.071 -5.368 1.00 37.44 219 VAL A C 1
ATOM 1649 O O . VAL A 1 219 ? 4.363 -13.013 -6.532 1.00 37.44 219 VAL A O 1
ATOM 1652 N N . ILE A 1 220 ? 4.036 -13.712 -4.437 1.00 33.78 220 ILE A N 1
ATOM 1653 C CA . ILE A 1 220 ? 2.783 -14.428 -4.707 1.00 33.78 220 ILE A CA 1
ATOM 1654 C C . ILE A 1 220 ? 1.757 -13.451 -5.304 1.00 33.78 220 ILE A C 1
ATOM 1656 O O . ILE A 1 220 ? 1.172 -12.675 -4.555 1.00 33.78 220 ILE A O 1
ATOM 1660 N N . GLY A 1 221 ? 1.561 -13.498 -6.628 1.00 39.47 221 GLY A N 1
ATOM 1661 C CA . GLY A 1 221 ? 0.629 -12.657 -7.397 1.00 39.47 221 GLY A CA 1
ATOM 1662 C C . GLY A 1 221 ? 1.287 -11.707 -8.410 1.00 39.47 221 GLY A C 1
ATOM 1663 O O . GLY A 1 221 ? 0.660 -11.371 -9.405 1.00 39.47 221 GLY A O 1
ATOM 1664 N N . SER A 1 222 ? 2.571 -11.365 -8.257 1.00 34.09 222 SER A N 1
ATOM 1665 C CA . SER A 1 222 ? 3.292 -10.503 -9.207 1.00 34.09 222 SER A CA 1
ATOM 1666 C C . SER A 1 222 ? 4.749 -10.943 -9.335 1.00 34.09 222 SER A C 1
ATOM 1668 O O . SER A 1 222 ? 5.500 -10.913 -8.356 1.00 34.09 222 SER A O 1
ATOM 1670 N N . LEU A 1 223 ? 5.166 -11.367 -10.533 1.00 36.38 223 LEU A N 1
ATOM 1671 C CA . LEU A 1 223 ? 6.582 -11.627 -10.787 1.00 36.38 223 LEU A CA 1
ATOM 1672 C C . LEU A 1 223 ? 7.311 -10.302 -11.011 1.00 36.38 223 LEU A C 1
ATOM 1674 O O . LEU A 1 223 ? 7.037 -9.581 -11.965 1.00 36.38 223 LEU A O 1
ATOM 1678 N N . ILE A 1 224 ? 8.266 -10.000 -10.13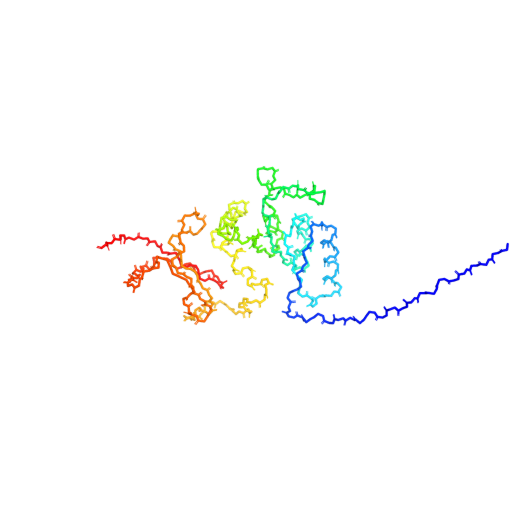4 1.00 40.59 224 ILE A N 1
ATOM 1679 C CA . ILE A 1 224 ? 9.302 -9.009 -10.410 1.00 40.59 224 ILE A CA 1
ATOM 1680 C C . ILE A 1 224 ? 10.568 -9.791 -10.722 1.00 40.59 224 ILE A C 1
ATOM 1682 O O . ILE A 1 224 ? 11.119 -10.479 -9.861 1.00 40.59 224 ILE A O 1
ATOM 1686 N N . TYR A 1 225 ? 11.011 -9.711 -11.971 1.00 40.91 225 TYR A N 1
ATOM 1687 C CA . TYR A 1 225 ? 12.284 -10.287 -12.370 1.00 40.91 225 TYR A CA 1
ATOM 1688 C C . TYR A 1 225 ? 13.392 -9.281 -12.073 1.00 40.91 225 TYR A C 1
ATOM 1690 O O . TYR A 1 225 ? 13.375 -8.161 -12.584 1.00 40.91 225 TYR A O 1
ATOM 1698 N N . PHE A 1 226 ? 14.350 -9.703 -11.250 1.00 36.44 226 PHE A N 1
ATOM 1699 C CA . PHE A 1 226 ? 15.586 -8.976 -11.006 1.00 36.44 226 PHE A CA 1
ATOM 1700 C C . PHE A 1 226 ? 16.623 -9.489 -11.999 1.00 36.44 226 PHE A C 1
ATOM 1702 O O . PHE A 1 226 ? 17.076 -10.630 -11.881 1.00 36.44 226 PHE A O 1
ATOM 1709 N N . CYS A 1 227 ? 17.009 -8.671 -12.975 1.00 33.97 227 CYS A N 1
ATOM 1710 C CA . CYS A 1 227 ? 18.142 -9.017 -13.822 1.00 33.97 227 CYS A CA 1
ATOM 1711 C C . CYS A 1 227 ? 19.410 -8.381 -13.248 1.00 33.97 227 CYS A C 1
ATOM 1713 O O . CYS A 1 227 ? 19.505 -7.158 -13.177 1.00 33.97 227 CYS A O 1
ATOM 1715 N N . TYR A 1 228 ? 20.371 -9.198 -12.809 1.00 31.97 228 TYR A N 1
ATOM 1716 C CA . TYR A 1 228 ? 21.709 -8.725 -12.453 1.00 31.97 228 TYR A CA 1
ATOM 1717 C C . TYR A 1 228 ? 22.663 -8.958 -13.621 1.00 31.97 228 TYR A C 1
ATOM 1719 O O . TYR A 1 228 ? 22.718 -10.038 -14.203 1.00 31.97 228 TYR A O 1
ATOM 1727 N N . HIS A 1 229 ? 23.396 -7.907 -13.961 1.00 37.72 229 HIS A N 1
ATOM 1728 C CA . HIS A 1 229 ? 24.215 -7.803 -15.156 1.00 37.72 229 HIS A CA 1
ATOM 1729 C C . HIS A 1 229 ? 25.590 -8.483 -14.991 1.00 37.72 229 HIS A C 1
ATOM 1731 O O . HIS A 1 229 ? 26.275 -8.274 -13.987 1.00 37.72 229 HIS A O 1
ATOM 1737 N N . ARG A 1 230 ? 26.047 -9.212 -16.019 1.00 32.03 230 ARG A N 1
ATOM 1738 C CA . ARG A 1 230 ? 27.470 -9.485 -16.295 1.00 32.03 230 ARG A CA 1
ATOM 1739 C C . ARG A 1 230 ? 27.718 -9.191 -17.782 1.00 32.03 230 ARG A C 1
ATOM 1741 O O . ARG A 1 230 ? 27.279 -9.951 -18.625 1.00 32.03 230 ARG A O 1
ATOM 1748 N N . GLU A 1 231 ? 28.365 -8.050 -18.036 1.00 29.03 231 GLU A N 1
ATOM 1749 C CA . GLU A 1 231 ? 28.921 -7.562 -19.321 1.00 29.03 231 GLU A CA 1
ATOM 1750 C C . GLU A 1 231 ? 27.981 -7.308 -20.527 1.00 29.03 231 GLU A C 1
ATOM 1752 O O . GLU A 1 231 ? 27.255 -8.171 -21.001 1.00 29.03 231 GLU A O 1
ATOM 1757 N N . LEU A 1 232 ? 28.044 -6.070 -21.044 1.00 31.75 232 LEU A N 1
ATOM 1758 C CA . LEU A 1 232 ? 27.420 -5.590 -22.277 1.00 31.75 232 LEU A CA 1
ATOM 1759 C C . LEU A 1 232 ? 28.570 -5.556 -23.275 1.00 31.75 232 LEU A C 1
ATOM 1761 O O . LEU A 1 232 ? 29.471 -4.725 -23.147 1.00 31.75 232 LEU A O 1
ATOM 1765 N N . ILE A 1 233 ? 28.573 -6.487 -24.220 1.00 27.41 233 ILE A N 1
ATOM 1766 C CA . ILE A 1 233 ? 29.447 -6.412 -25.389 1.00 27.41 233 ILE A CA 1
ATOM 1767 C C . ILE A 1 233 ? 28.607 -5.752 -26.484 1.00 27.41 233 ILE A C 1
ATOM 1769 O O . ILE A 1 233 ? 27.571 -6.301 -26.863 1.00 27.41 233 ILE A O 1
ATOM 1773 N N . TYR A 1 234 ? 29.022 -4.549 -26.894 1.00 32.03 234 TYR A N 1
ATOM 1774 C CA . TYR A 1 234 ? 28.487 -3.826 -28.054 1.00 32.03 234 TYR A CA 1
ATOM 1775 C C . TYR A 1 234 ? 28.820 -4.547 -29.362 1.00 32.03 234 TYR A C 1
ATOM 1777 O O . TYR A 1 234 ? 29.938 -5.108 -29.451 1.00 32.03 234 TYR A O 1
#

Sequence (234 aa):
MTTQKALSRSSRKGKSVALPSNRPAFLNKTKAVSQRLQILIKREFPPVNLVIYGGHAAALVAKPLAEAAIPVILTVNRDAPDDWEKKNIIPGPPLSESPAKVLIDAGVQVGLAVKGDSKIHGQTQEARWVGKHAGLSDKQAVALVSTNIERILGAGPQGQGPETSRQAYTGGFVVWEGNPLRGEAPVVVSVHDDGRIADCWPDTTNSVLRFEVTRVETVIGSLIYFCYHRELIY

pLDDT: mean 71.93, std 22.26, range [27.41, 97.44]

Radius of gyration: 22.64 Å; chains: 1; bounding box: 83×56×58 Å

Organism: NCBI:txid41062

Foldseek 3Di:
DDDDDDDDDDPPPPDPPPDPLQFEDEDEDLAPVVVVVVLVVCVVPVSHLYEYEQCQCVLVVLLSCQVSQHAYAHQPFQDDCPDPRNPPGARDPPVHQTSLLSNVVSVHLAAYDHPDPVCRLCRLCSLLVCCVRNVHDLLVSVCRHFVSVCVSRVNAPPDDDPDDDDDDQQAKAWEWAARSNVVPTDTAWTAGSVRDTPDGPPPDPDDDDDFDQPDWDDNRRYTYGHTYDDDDDD